Protein AF-C4FLD1-F1 (afdb_monomer)

Nearest PDB structures (foldseek):
  5n00-assembly1_B  TM=3.890E-01  e=1.259E+00  Myxococcus xanthus DK 1622
  3lkd-assembly1_A  TM=2.259E-01  e=5.796E-01  Streptococcus thermophilus LMG 18311
  6o0g-assembly1_B  TM=5.146E-01  e=6.934E+00  Mycobacterium tuberculosis H37Rv
  4rqa-assembly1_A  TM=3.458E-01  e=4.828E+00  Staphylococcus aureus subsp. aureus USA300_TCH1516
  3lkd-assembly2_B  TM=2.236E-01  e=1.717E+00  Streptococcus thermophilus LMG 18311

Radius of gyration: 25.29 Å; Cα contacts (8 Å, |Δi|>4): 425; chains: 1; bounding box: 64×42×83 Å

Structure (mmCIF, N/CA/C/O backbone):
data_AF-C4FLD1-F1
#
_entry.id   AF-C4FLD1-F1
#
loop_
_atom_site.group_PDB
_atom_site.id
_atom_site.type_symbol
_atom_site.label_atom_id
_atom_site.label_alt_id
_atom_site.label_comp_id
_atom_site.label_asym_id
_atom_site.label_entity_id
_atom_site.label_seq_id
_atom_site.pdbx_PDB_ins_code
_atom_site.Cartn_x
_atom_site.Cartn_y
_atom_site.Cartn_z
_atom_site.occupancy
_atom_site.B_iso_or_equiv
_atom_site.auth_seq_id
_atom_site.auth_comp_id
_atom_site.auth_asym_id
_atom_site.auth_atom_id
_atom_site.pdbx_PDB_model_num
ATOM 1 N N . MET A 1 1 ? -20.525 11.208 13.525 1.00 41.78 1 MET A N 1
ATOM 2 C CA . MET A 1 1 ? -21.171 12.457 14.001 1.00 41.78 1 MET A CA 1
ATOM 3 C C . MET A 1 1 ? -20.789 12.815 15.445 1.00 41.78 1 MET A C 1
ATOM 5 O O . MET A 1 1 ? -20.285 13.911 15.653 1.00 41.78 1 MET A O 1
ATOM 9 N N . HIS A 1 2 ? -20.917 11.898 16.418 1.00 45.66 2 HIS A N 1
ATOM 10 C CA . HIS A 1 2 ? -20.526 12.122 17.827 1.00 45.66 2 HIS A CA 1
ATOM 11 C C . HIS A 1 2 ? -19.076 12.604 18.020 1.00 45.66 2 HIS A C 1
ATOM 13 O O . HIS A 1 2 ? -18.845 13.565 18.748 1.00 45.66 2 HIS A O 1
ATOM 19 N N . SER A 1 3 ? -18.112 12.018 17.304 1.00 50.47 3 SER A N 1
ATOM 20 C CA . SER A 1 3 ? -16.693 12.397 17.392 1.00 50.47 3 SER A CA 1
ATOM 21 C C . SER A 1 3 ? -16.429 13.851 16.976 1.00 50.47 3 SER A C 1
ATOM 23 O O . SER A 1 3 ? -15.584 14.507 17.565 1.00 50.47 3 SER A O 1
ATOM 25 N N . ILE A 1 4 ? -17.187 14.390 16.012 1.00 53.59 4 ILE A N 1
ATOM 26 C CA . ILE A 1 4 ? -17.022 15.772 15.520 1.00 53.59 4 ILE A CA 1
ATOM 27 C C . ILE A 1 4 ? -17.589 16.781 16.523 1.00 53.59 4 ILE A C 1
ATOM 29 O O . ILE A 1 4 ? -16.973 17.815 16.769 1.00 53.59 4 ILE A O 1
ATOM 33 N N . ILE A 1 5 ? -18.757 16.484 17.106 1.00 58.88 5 ILE A N 1
ATOM 34 C CA . ILE A 1 5 ? -19.364 17.320 18.152 1.00 58.88 5 ILE A CA 1
ATOM 35 C C . ILE A 1 5 ? -18.426 17.379 19.355 1.00 58.88 5 ILE A C 1
ATOM 37 O O . ILE A 1 5 ? -18.119 18.461 19.842 1.00 58.88 5 ILE A O 1
ATOM 41 N N . LEU A 1 6 ? -17.912 16.224 19.779 1.00 56.41 6 LEU A N 1
ATOM 42 C CA . LEU A 1 6 ? -16.996 16.147 20.905 1.00 56.41 6 LEU A CA 1
ATOM 43 C C . LEU A 1 6 ? -15.681 16.881 20.621 1.00 56.41 6 LEU A C 1
ATOM 45 O O . LEU A 1 6 ? -15.269 17.677 21.455 1.00 56.41 6 LEU A O 1
ATOM 49 N N . ALA A 1 7 ? -15.085 16.707 19.432 1.00 59.38 7 ALA A N 1
ATOM 50 C CA . ALA A 1 7 ? -13.886 17.438 19.010 1.00 59.38 7 ALA A CA 1
ATOM 51 C C . ALA A 1 7 ? -14.057 18.956 19.109 1.00 59.38 7 ALA A C 1
ATOM 53 O O . ALA A 1 7 ? -13.153 19.650 19.556 1.00 59.38 7 ALA A O 1
ATOM 54 N N . LYS A 1 8 ? -15.219 19.476 18.691 1.00 62.97 8 LYS A N 1
ATOM 55 C CA . LYS A 1 8 ? -15.525 20.911 18.764 1.00 62.97 8 LYS A CA 1
ATOM 56 C C . LYS A 1 8 ? -15.662 21.418 20.199 1.00 62.97 8 LYS A C 1
ATOM 58 O O . LYS A 1 8 ? -15.465 22.604 20.431 1.00 62.97 8 LYS A O 1
ATOM 63 N N . ILE A 1 9 ? -16.018 20.543 21.139 1.00 61.38 9 ILE A N 1
ATOM 64 C CA . ILE A 1 9 ? -16.131 20.879 22.561 1.00 61.38 9 ILE A CA 1
ATOM 65 C C . ILE A 1 9 ? -14.755 20.813 23.245 1.00 61.38 9 ILE A C 1
ATOM 67 O O . ILE A 1 9 ? -14.489 21.611 24.138 1.00 61.38 9 ILE A O 1
ATOM 71 N N . THR A 1 10 ? -13.868 19.899 22.835 1.00 59.91 10 THR A N 1
ATOM 72 C CA . THR A 1 10 ? -12.526 19.740 23.429 1.00 59.91 10 THR A CA 1
ATOM 73 C C . THR A 1 10 ? -11.431 20.584 22.782 1.00 59.91 10 THR A C 1
ATOM 75 O O . THR A 1 10 ? -10.446 20.889 23.451 1.00 59.91 10 THR A O 1
ATOM 78 N N . LEU A 1 11 ? -11.557 20.958 21.508 1.00 65.44 11 LEU A N 1
ATOM 79 C CA . LEU A 1 11 ? -10.516 21.660 20.756 1.00 65.44 11 LEU A CA 1
ATOM 80 C C . LEU A 1 11 ? -11.031 23.018 20.271 1.00 65.44 11 LEU A C 1
ATOM 82 O O . LEU A 1 11 ? -11.897 23.099 19.402 1.00 65.44 11 LEU A O 1
ATOM 86 N N . SER A 1 12 ? -10.456 24.102 20.793 1.00 59.09 12 SER A N 1
ATOM 87 C CA . SER A 1 12 ? -10.729 25.464 20.330 1.00 59.09 12 SER A CA 1
ATOM 88 C C . SER A 1 12 ? -9.737 25.861 19.229 1.00 59.09 12 SER A C 1
ATOM 90 O O . SER A 1 12 ? -8.579 26.161 19.518 1.00 59.09 12 SER A O 1
ATOM 92 N N . GLY A 1 13 ? -10.168 25.858 17.964 1.00 67.56 13 GLY A N 1
ATOM 93 C CA . GLY A 1 13 ? -9.348 26.312 16.834 1.00 67.56 13 GLY A CA 1
ATOM 94 C C . GLY A 1 13 ? -10.023 26.131 15.465 1.00 67.56 13 GLY A C 1
ATOM 95 O O . GLY A 1 13 ? -11.022 25.412 15.365 1.00 67.56 13 GLY A O 1
ATOM 96 N N . PRO A 1 14 ? -9.508 26.776 14.399 1.00 65.94 14 PRO A N 1
ATOM 97 C CA . PRO A 1 14 ? -10.040 26.649 13.043 1.00 65.94 14 PRO A CA 1
ATOM 98 C C . PRO A 1 14 ? -9.590 25.323 12.409 1.00 65.94 14 PRO A C 1
ATOM 100 O O . PRO A 1 14 ? -8.697 25.280 11.567 1.00 65.94 14 PRO A O 1
ATOM 103 N N . PHE A 1 15 ? -10.192 24.216 12.842 1.00 72.50 15 PHE A N 1
ATOM 104 C CA . PHE A 1 15 ? -9.886 22.878 12.336 1.00 72.50 15 PHE A CA 1
ATOM 105 C C . PHE A 1 15 ? -10.827 22.468 11.198 1.00 72.50 15 PHE A C 1
ATOM 107 O O . PHE A 1 15 ? -12.027 22.748 11.223 1.00 72.50 15 PHE A O 1
ATOM 114 N N . THR A 1 16 ? -10.295 21.739 10.215 1.00 75.38 16 THR A N 1
ATOM 115 C CA . THR A 1 16 ? -11.118 21.066 9.199 1.00 75.38 16 THR A CA 1
ATOM 116 C C . THR A 1 16 ? -11.854 19.868 9.811 1.00 75.38 16 THR A C 1
ATOM 118 O O . THR A 1 16 ? -11.425 19.312 10.824 1.00 75.38 16 THR A O 1
ATOM 121 N N . ILE A 1 17 ? -12.953 19.425 9.191 1.00 67.19 17 ILE A N 1
ATOM 122 C CA . ILE A 1 17 ? -13.738 18.270 9.672 1.00 67.19 17 ILE A CA 1
ATOM 123 C C . ILE A 1 17 ? -12.865 17.008 9.796 1.00 67.19 17 ILE A C 1
ATOM 125 O O . ILE A 1 17 ? -12.993 16.276 10.776 1.00 67.19 17 ILE A O 1
ATOM 129 N N . GLY A 1 18 ? -11.937 16.793 8.856 1.00 60.25 18 GLY A N 1
ATOM 130 C CA . GLY A 1 18 ? -10.985 15.679 8.904 1.00 60.25 18 GLY A CA 1
ATOM 131 C C . GLY A 1 18 ? -10.032 15.756 10.100 1.00 60.25 18 GLY A C 1
ATOM 132 O O . GLY A 1 18 ? -9.853 14.765 10.802 1.00 60.25 18 GLY A O 1
ATOM 133 N N . MET A 1 19 ? -9.489 16.940 10.405 1.00 64.38 19 MET A N 1
ATOM 134 C CA . MET A 1 19 ? -8.641 17.137 11.590 1.00 64.38 19 MET A CA 1
ATOM 135 C C . MET A 1 19 ? -9.418 16.921 12.889 1.00 64.38 19 MET A C 1
ATOM 137 O O . MET A 1 19 ? -8.909 16.272 13.796 1.00 64.38 19 MET A O 1
ATOM 141 N N . LEU A 1 20 ? -10.659 17.412 12.971 1.00 65.50 20 LEU A N 1
ATOM 142 C CA . LEU A 1 20 ? -11.532 17.184 14.126 1.00 65.50 20 LEU A CA 1
ATOM 143 C C . LEU A 1 20 ? -11.831 15.693 14.316 1.00 65.50 20 LEU A C 1
ATOM 145 O O . LEU A 1 20 ? -11.834 15.209 15.443 1.00 65.50 20 LEU A O 1
ATOM 149 N N . TYR A 1 21 ? -12.041 14.952 13.226 1.00 61.50 21 TYR A N 1
ATOM 150 C CA . TYR A 1 21 ? -12.261 13.509 13.270 1.00 61.50 21 TYR A CA 1
ATOM 151 C C . TYR A 1 21 ? -11.020 12.739 13.750 1.00 61.50 21 TYR A C 1
ATOM 153 O O . TYR A 1 21 ? -11.131 11.874 14.619 1.00 61.50 21 TYR A O 1
ATOM 161 N N . VAL A 1 22 ? -9.834 13.068 13.229 1.00 63.91 22 VAL A N 1
ATOM 162 C CA . VAL A 1 22 ? -8.566 12.438 13.638 1.00 63.91 22 VAL A CA 1
ATOM 163 C C . VAL A 1 22 ? -8.245 12.769 15.093 1.00 63.91 22 VAL A C 1
ATOM 165 O O . VAL A 1 22 ? -7.985 11.867 15.887 1.00 63.91 22 VAL A O 1
ATOM 168 N N . ALA A 1 23 ? -8.340 14.043 15.474 1.00 64.19 23 ALA A N 1
ATOM 169 C CA . ALA A 1 23 ? -8.045 14.483 16.828 1.00 64.19 23 ALA A CA 1
ATOM 170 C C . ALA A 1 23 ? -9.034 13.898 17.849 1.00 64.19 23 ALA A C 1
ATOM 172 O O . ALA A 1 23 ? -8.617 13.464 18.921 1.00 64.19 23 ALA A O 1
ATOM 173 N N . ALA A 1 24 ? -10.322 13.794 17.505 1.00 62.25 24 ALA A N 1
ATOM 174 C CA . ALA A 1 24 ? -11.297 13.127 18.361 1.00 62.25 24 ALA A CA 1
ATOM 175 C C . ALA A 1 24 ? -10.983 11.661 18.608 1.00 62.25 24 ALA A C 1
ATOM 177 O O . ALA A 1 24 ? -11.296 11.200 19.692 1.00 62.25 24 ALA A O 1
ATOM 178 N N . ASN A 1 25 ? -10.405 10.939 17.645 1.00 62.00 25 ASN A N 1
ATOM 179 C CA . ASN A 1 25 ? -10.055 9.529 17.814 1.00 62.00 25 ASN A CA 1
ATOM 180 C C . ASN A 1 25 ? -8.697 9.347 18.515 1.00 62.00 25 ASN A C 1
ATOM 182 O O . ASN A 1 25 ? -8.561 8.467 19.361 1.00 62.00 25 ASN A O 1
ATOM 186 N N . GLN A 1 26 ? -7.705 10.193 18.217 1.00 63.69 26 GLN A N 1
ATOM 187 C CA . GLN A 1 26 ? -6.351 10.091 18.783 1.00 63.69 26 GLN A CA 1
ATOM 188 C C . GLN A 1 26 ? -6.251 10.624 20.221 1.00 63.69 26 GLN A C 1
ATOM 190 O O . GLN A 1 26 ? -5.537 10.050 21.040 1.00 63.69 26 GLN A O 1
ATOM 195 N N . TYR A 1 27 ? -6.994 11.681 20.559 1.00 59.75 27 TYR A N 1
ATOM 196 C CA . TYR A 1 27 ? -6.999 12.290 21.896 1.00 59.75 27 TYR A CA 1
ATOM 197 C C . TYR A 1 27 ? -8.220 11.879 22.738 1.00 59.75 27 TYR A C 1
ATOM 199 O O . TYR A 1 27 ? -8.454 12.438 23.811 1.00 59.75 27 TYR A O 1
ATOM 207 N N . PHE A 1 28 ? -8.994 10.883 22.283 1.00 67.62 28 PHE A N 1
ATOM 208 C CA . PHE A 1 28 ? -10.185 10.394 22.985 1.00 67.62 28 PHE A CA 1
ATOM 209 C C . PHE A 1 28 ? -9.864 9.761 24.337 1.00 67.62 28 PHE A C 1
ATOM 211 O O . PHE A 1 28 ? -10.621 9.928 25.282 1.00 67.62 28 PHE A O 1
ATOM 218 N N . LEU A 1 29 ? -8.760 9.015 24.433 1.00 63.41 29 LEU A N 1
ATOM 219 C CA . LEU A 1 29 ? -8.460 8.158 25.585 1.00 63.41 29 LEU A CA 1
ATOM 220 C C . LEU A 1 29 ? -8.416 8.932 26.920 1.00 63.41 29 LEU A C 1
ATOM 222 O O . LEU A 1 29 ? -9.111 8.523 27.853 1.00 63.41 29 LEU A O 1
ATOM 226 N N . PRO A 1 30 ? -7.705 10.075 27.030 1.00 68.00 30 PRO A N 1
ATOM 227 C CA . PRO A 1 30 ? -7.733 10.887 28.248 1.00 68.00 30 PRO A CA 1
ATOM 228 C C . PRO A 1 30 ? -9.107 11.509 28.542 1.00 68.00 30 PRO A C 1
ATOM 230 O O . PRO A 1 30 ? -9.550 11.514 29.691 1.00 68.00 30 PRO A O 1
ATOM 233 N N . ALA A 1 31 ? -9.806 12.007 27.516 1.00 70.69 31 ALA A N 1
ATOM 234 C CA . ALA A 1 31 ? -11.121 12.631 27.677 1.00 70.69 31 ALA A CA 1
ATOM 235 C C . ALA A 1 31 ? -12.196 11.612 28.091 1.00 70.69 31 ALA A C 1
ATOM 237 O O . ALA A 1 31 ? -13.029 11.903 28.946 1.00 70.69 31 ALA A O 1
ATOM 238 N N . LEU A 1 32 ? -12.139 10.396 27.543 1.00 73.94 32 LEU A N 1
ATOM 239 C CA . LEU A 1 32 ? -12.987 9.270 27.913 1.00 73.94 32 LEU A CA 1
ATOM 240 C C . LEU A 1 32 ? -12.752 8.862 29.366 1.00 73.94 32 LEU A C 1
ATOM 242 O O . LEU A 1 32 ? -13.720 8.627 30.087 1.00 73.94 32 LEU A O 1
ATOM 246 N N . ALA A 1 33 ? -11.494 8.802 29.813 1.00 77.38 33 ALA A N 1
ATOM 247 C CA . ALA A 1 33 ? -11.174 8.490 31.203 1.00 77.38 33 ALA A CA 1
ATOM 248 C C . ALA A 1 33 ? -11.777 9.533 32.158 1.00 77.38 33 ALA A C 1
ATOM 250 O O . ALA A 1 33 ? -12.463 9.176 33.115 1.00 77.38 33 ALA A O 1
ATOM 251 N N . PHE A 1 34 ? -11.605 10.822 31.855 1.00 80.00 34 PHE A N 1
ATOM 252 C CA . PHE A 1 34 ? -12.178 11.909 32.651 1.00 80.00 34 PHE A CA 1
ATOM 253 C C . PHE A 1 34 ? -13.714 11.888 32.657 1.00 80.00 34 PHE A C 1
ATOM 255 O O . PHE A 1 34 ? -14.339 11.947 33.717 1.00 80.00 34 PHE A O 1
ATOM 262 N N . PHE A 1 35 ? -14.330 11.726 31.484 1.00 82.06 35 PHE A N 1
ATOM 263 C CA . PHE A 1 35 ? -15.779 11.599 31.344 1.00 82.06 35 PHE A CA 1
ATOM 264 C C . PHE A 1 35 ? -16.327 10.400 32.126 1.00 82.06 35 PHE A C 1
ATOM 266 O O . PHE A 1 35 ? -17.355 10.517 32.795 1.00 82.06 35 PHE A O 1
ATOM 273 N N . SER A 1 36 ? -15.624 9.265 32.093 1.00 84.56 36 SER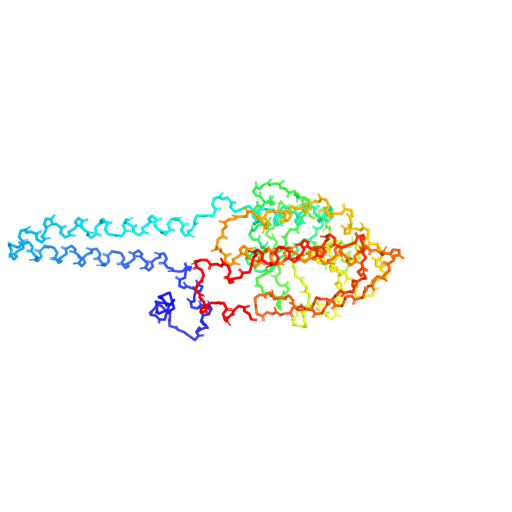 A N 1
ATOM 274 C CA . SER A 1 36 ? -15.999 8.056 32.832 1.00 84.56 36 SER A CA 1
ATOM 275 C C . SER A 1 36 ? -15.960 8.288 34.341 1.00 84.56 36 SER A C 1
ATOM 277 O O . SER A 1 36 ? -16.885 7.871 35.036 1.00 84.56 36 SER A O 1
ATOM 279 N N . ILE A 1 37 ? -14.948 8.999 34.853 1.00 88.31 37 ILE A N 1
ATOM 280 C CA . ILE A 1 37 ? -14.842 9.349 36.278 1.00 88.31 37 ILE A CA 1
ATOM 281 C C . ILE A 1 37 ? -16.009 10.246 36.705 1.00 88.31 37 ILE A C 1
ATOM 283 O O . ILE A 1 37 ? -16.712 9.916 37.660 1.00 88.31 37 ILE A O 1
ATOM 287 N N . ILE A 1 38 ? -16.259 11.346 35.985 1.00 90.00 38 ILE A N 1
ATOM 288 C CA . ILE A 1 38 ? -17.347 12.280 36.321 1.00 90.00 38 ILE A CA 1
ATOM 289 C C . ILE A 1 38 ? -18.707 11.587 36.243 1.00 90.00 38 ILE A C 1
ATOM 291 O O . ILE A 1 38 ? -19.519 11.718 37.159 1.00 90.00 38 ILE A O 1
ATOM 295 N N . SER A 1 39 ? -18.950 10.819 35.181 1.00 86.12 39 SER A N 1
ATOM 296 C CA . SER A 1 39 ? -20.212 10.098 34.999 1.00 86.12 39 SER A CA 1
ATOM 297 C C . SER A 1 39 ? -20.425 9.066 36.106 1.00 86.12 39 SER A C 1
ATOM 299 O O . SER A 1 39 ? -21.521 8.968 36.652 1.00 86.12 39 SER A O 1
ATOM 301 N N . SER A 1 40 ? -19.368 8.349 36.504 1.00 88.12 40 SER A N 1
ATOM 302 C CA . SER A 1 40 ? -19.424 7.382 37.607 1.00 88.12 40 SER A CA 1
ATOM 303 C C . SER A 1 40 ? -19.733 8.054 38.945 1.00 88.12 40 SER A C 1
ATOM 305 O O . SER A 1 40 ? -20.561 7.548 39.701 1.00 88.12 40 SER A O 1
ATOM 307 N N . LEU A 1 41 ? -19.126 9.214 39.226 1.00 92.94 41 LEU A N 1
ATOM 308 C CA . LEU A 1 41 ? -19.434 10.010 40.419 1.00 92.94 41 LEU A CA 1
ATOM 309 C C . LEU A 1 41 ? -20.888 10.492 40.410 1.00 92.94 41 LEU A C 1
ATOM 311 O O . LEU A 1 41 ? -21.585 10.345 41.413 1.00 92.94 41 LEU A O 1
ATOM 315 N N . GLY A 1 42 ? -21.369 11.014 39.278 1.00 90.44 42 GLY A N 1
ATOM 316 C CA . GLY A 1 42 ? -22.760 11.439 39.118 1.00 90.44 42 GLY A CA 1
ATOM 317 C C . GLY A 1 42 ? -23.741 10.300 39.398 1.00 90.44 42 GLY A C 1
ATOM 318 O O . GLY A 1 42 ? -24.620 10.439 40.246 1.00 90.44 42 GLY A O 1
ATOM 319 N N . ILE A 1 43 ? -23.527 9.142 38.765 1.00 87.94 43 ILE A N 1
ATOM 320 C CA . ILE A 1 43 ? -24.330 7.930 38.975 1.00 87.94 43 ILE A CA 1
ATOM 321 C C . ILE A 1 43 ? -24.294 7.494 40.449 1.00 87.94 43 ILE A C 1
ATOM 323 O O . ILE A 1 43 ? -25.338 7.190 41.029 1.00 87.94 43 ILE A O 1
ATOM 327 N N . TYR A 1 44 ? -23.116 7.498 41.080 1.00 89.06 44 TYR A N 1
ATOM 328 C CA . TYR A 1 44 ? -22.951 7.143 42.490 1.00 89.06 44 TYR A CA 1
ATOM 329 C C . TYR A 1 44 ? -23.784 8.042 43.417 1.00 89.06 44 TYR A C 1
ATOM 331 O O . TYR A 1 44 ? -24.567 7.540 44.229 1.00 89.06 44 TYR A O 1
ATOM 339 N N . TYR A 1 45 ? -23.683 9.367 43.267 1.00 92.31 45 TYR A N 1
ATOM 340 C CA . TYR A 1 45 ? -24.454 10.309 44.082 1.00 92.31 45 TYR A CA 1
ATOM 341 C C . TYR A 1 45 ? -25.960 10.233 43.802 1.00 92.31 45 TYR A C 1
ATOM 343 O O . TYR A 1 45 ? -26.755 10.300 44.743 1.00 92.31 45 TYR A O 1
ATOM 351 N N . SER A 1 46 ? -26.372 10.017 42.547 1.00 87.75 46 SER A N 1
ATOM 352 C CA . SER A 1 46 ? -27.778 9.762 42.212 1.00 87.75 46 SER A CA 1
ATOM 353 C C . SER A 1 46 ? -28.319 8.525 42.932 1.00 87.75 46 SER A C 1
ATOM 355 O O . SER A 1 46 ? -29.430 8.562 43.460 1.00 87.75 46 SER A O 1
ATOM 357 N N . PHE A 1 47 ? -27.537 7.447 43.037 1.00 85.88 47 PHE A N 1
ATOM 358 C CA . PHE A 1 47 ? -27.964 6.255 43.771 1.00 85.88 47 PHE A CA 1
ATOM 359 C C . PHE A 1 47 ? -28.041 6.463 45.283 1.00 85.88 47 PHE A C 1
ATOM 361 O O . PHE A 1 47 ? -28.966 5.940 45.907 1.00 85.88 47 PHE A O 1
ATOM 368 N N . ILE A 1 48 ? -27.142 7.258 45.875 1.00 88.06 48 ILE A N 1
ATOM 369 C CA . ILE A 1 48 ? -27.267 7.672 47.283 1.00 88.06 48 ILE A CA 1
ATOM 370 C C . ILE A 1 48 ? -28.580 8.431 47.495 1.00 88.06 48 ILE A C 1
ATOM 372 O O . ILE A 1 48 ? -29.328 8.123 48.424 1.00 88.06 48 ILE A O 1
ATOM 376 N N . PHE A 1 49 ? -28.892 9.387 46.619 1.00 88.50 49 PHE A N 1
ATOM 377 C CA . PHE A 1 49 ? -30.133 10.153 46.696 1.00 88.50 49 PHE A CA 1
ATOM 378 C C . PHE A 1 49 ? -31.374 9.250 46.601 1.00 88.50 49 PHE A C 1
ATOM 380 O O . PHE A 1 49 ? -32.248 9.317 47.463 1.00 88.50 49 PHE A O 1
ATOM 387 N N . ILE A 1 50 ? -31.423 8.346 45.618 1.00 86.44 50 ILE A N 1
ATOM 388 C CA . ILE A 1 50 ? -32.533 7.392 45.429 1.00 86.44 50 ILE A CA 1
ATOM 389 C C . ILE A 1 50 ? -32.693 6.471 46.646 1.00 86.44 50 ILE A C 1
ATOM 391 O O . ILE A 1 50 ? -33.816 6.212 47.088 1.00 86.44 50 ILE A O 1
ATOM 395 N N . LYS A 1 51 ? -31.579 6.000 47.223 1.00 84.56 51 LYS A N 1
ATOM 396 C CA . LYS A 1 51 ? -31.585 5.189 48.447 1.00 84.56 51 LYS A CA 1
ATOM 397 C C . LYS A 1 51 ? -32.214 5.956 49.615 1.00 84.56 51 LYS A C 1
ATOM 399 O O . LYS A 1 51 ? -33.026 5.390 50.344 1.00 84.56 51 LYS A O 1
ATOM 404 N N . ASN A 1 52 ? -31.895 7.243 49.760 1.00 89.75 52 ASN A N 1
ATOM 405 C CA . ASN A 1 52 ? -32.448 8.097 50.815 1.00 89.75 52 ASN A CA 1
ATOM 406 C C . ASN A 1 52 ? -33.955 8.358 50.642 1.00 89.75 52 ASN A C 1
ATOM 408 O O . ASN A 1 52 ? -34.661 8.493 51.638 1.00 89.75 52 ASN A O 1
ATOM 412 N N . GLN A 1 53 ? -34.468 8.337 49.408 1.00 89.69 53 GLN A N 1
ATOM 413 C CA . GLN A 1 53 ? -35.906 8.421 49.107 1.00 89.69 53 GLN A CA 1
ATOM 414 C C . GLN A 1 53 ? -36.667 7.097 49.338 1.00 89.69 53 GLN A C 1
ATOM 416 O O . GLN A 1 53 ? -37.845 6.996 49.003 1.00 89.69 53 GLN A O 1
ATOM 421 N N . LYS A 1 54 ? -36.018 6.064 49.901 1.00 88.19 54 LYS A N 1
ATOM 422 C CA . LYS A 1 54 ? -36.597 4.733 50.187 1.00 88.19 54 LYS A CA 1
ATOM 423 C C . LYS A 1 54 ? -37.188 4.017 48.962 1.00 88.19 54 LYS A C 1
ATOM 425 O O . LYS A 1 54 ? -38.036 3.137 49.095 1.00 88.19 54 LYS A O 1
ATOM 430 N N . MET A 1 55 ? -36.711 4.338 47.759 1.00 84.38 55 MET A N 1
ATOM 431 C CA . MET A 1 55 ? -37.137 3.679 46.522 1.00 84.38 55 MET A CA 1
ATOM 432 C C . MET A 1 55 ? -36.413 2.335 46.350 1.00 84.38 55 MET A C 1
ATOM 434 O O . MET A 1 55 ? -35.458 2.220 45.577 1.00 84.38 55 MET A O 1
ATOM 438 N N . GLU A 1 56 ? -36.844 1.313 47.101 1.00 83.75 56 GLU A N 1
ATOM 439 C CA . GLU A 1 56 ? -36.122 0.036 47.196 1.00 83.75 56 GLU A CA 1
ATOM 440 C C . GLU A 1 56 ? -35.884 -0.664 45.855 1.00 83.75 56 GLU A C 1
ATOM 442 O O . GLU A 1 56 ? -34.800 -1.189 45.596 1.00 83.75 56 GLU A O 1
ATOM 447 N N . PHE A 1 57 ? -36.901 -0.671 44.998 1.00 85.31 57 PHE A N 1
ATOM 448 C CA . PHE A 1 57 ? -36.826 -1.305 43.688 1.00 85.31 57 PHE A CA 1
ATOM 449 C C . PHE A 1 57 ? -35.753 -0.649 42.808 1.00 85.31 57 PHE A C 1
ATOM 451 O O . PHE A 1 57 ? -34.899 -1.328 42.233 1.00 85.31 57 PHE A O 1
ATOM 458 N N . THR A 1 58 ? -35.750 0.683 42.762 1.00 83.50 58 THR A N 1
ATOM 459 C CA . THR A 1 58 ? -34.877 1.473 41.892 1.00 83.50 58 THR A CA 1
ATOM 460 C C . THR A 1 58 ? -33.405 1.257 42.228 1.00 83.50 58 THR A C 1
ATOM 462 O O . THR A 1 58 ? -32.609 0.991 41.330 1.00 83.50 58 THR A O 1
ATOM 465 N N . TYR A 1 59 ? -33.027 1.290 43.511 1.00 81.31 59 TYR A N 1
ATOM 466 C CA . TYR A 1 59 ? -31.621 1.104 43.887 1.00 81.31 59 TYR A CA 1
ATOM 467 C C . TYR A 1 59 ? -31.141 -0.353 43.736 1.00 81.31 59 TYR A C 1
ATOM 469 O O . TYR A 1 59 ? -29.950 -0.575 43.535 1.00 81.31 59 TYR A O 1
ATOM 477 N N . LYS A 1 60 ? -32.032 -1.356 43.824 1.00 85.81 60 LYS A N 1
ATOM 478 C CA . LYS A 1 60 ? -31.669 -2.783 43.679 1.00 85.81 60 LYS A CA 1
ATOM 479 C C . LYS A 1 60 ? -31.532 -3.225 42.217 1.00 85.81 60 LYS A C 1
ATOM 481 O O . LYS A 1 60 ? -30.731 -4.118 41.927 1.00 85.81 60 LYS A O 1
ATOM 486 N N . VAL A 1 61 ? -32.324 -2.643 41.313 1.00 88.38 61 VAL A N 1
ATOM 487 C CA . VAL A 1 61 ? -32.471 -3.111 39.923 1.00 88.38 61 VAL A CA 1
ATOM 488 C C . VAL A 1 61 ? -31.718 -2.232 38.925 1.00 88.38 61 VAL A C 1
ATOM 490 O O . VAL A 1 61 ? -30.976 -2.755 38.094 1.00 88.38 61 VAL A O 1
ATOM 493 N N . VAL A 1 62 ? -31.845 -0.905 39.018 1.00 87.25 62 VAL A N 1
ATOM 494 C CA . VAL A 1 62 ? -31.296 0.022 38.011 1.00 87.25 62 VAL A CA 1
ATOM 495 C C . VAL A 1 62 ? -29.767 -0.057 37.873 1.00 87.25 62 VAL A C 1
ATOM 497 O O . VAL A 1 62 ? -29.314 -0.083 36.730 1.00 87.25 62 VAL A O 1
ATOM 500 N N . PRO A 1 63 ? -28.944 -0.185 38.941 1.00 83.69 63 PRO A N 1
ATOM 501 C CA . PRO A 1 63 ? -27.496 -0.334 38.765 1.00 83.69 63 PRO A CA 1
ATOM 502 C C . PRO A 1 63 ? -27.123 -1.569 37.939 1.00 83.69 63 PRO A C 1
ATOM 504 O O . PRO A 1 63 ? -26.219 -1.514 37.110 1.00 83.69 63 PRO A O 1
ATOM 507 N N . LYS A 1 64 ? -27.846 -2.682 38.130 1.00 87.06 64 LYS A N 1
ATOM 508 C CA . LYS A 1 64 ? -27.604 -3.927 37.389 1.00 87.06 64 LYS A CA 1
ATOM 509 C C . LYS A 1 64 ? -27.921 -3.749 35.908 1.00 87.06 64 LYS A C 1
ATOM 511 O O . LYS A 1 64 ? -27.151 -4.204 35.071 1.00 87.06 64 LYS A O 1
ATOM 516 N N . ILE A 1 65 ? -29.013 -3.049 35.593 1.00 88.69 65 ILE A N 1
ATOM 517 C CA . ILE A 1 65 ? -29.379 -2.714 34.212 1.00 88.69 65 ILE A CA 1
ATOM 518 C C . ILE A 1 65 ? -28.330 -1.786 33.593 1.00 88.69 65 ILE A C 1
ATOM 520 O O . ILE A 1 65 ? -27.897 -2.047 32.479 1.00 88.69 65 ILE A O 1
ATOM 524 N N . LEU A 1 66 ? -27.868 -0.755 34.308 1.00 84.94 66 LEU A N 1
ATOM 525 C CA . LEU A 1 66 ? -26.846 0.171 33.802 1.00 84.94 66 LEU A CA 1
ATOM 526 C C . LEU A 1 66 ? -25.499 -0.505 33.515 1.00 84.94 66 LEU A C 1
ATOM 528 O O . LEU A 1 66 ? -24.783 -0.055 32.628 1.00 84.94 66 LEU A O 1
ATOM 532 N N . ILE A 1 67 ? -25.161 -1.582 34.232 1.00 84.19 67 ILE A N 1
ATOM 533 C CA . ILE A 1 67 ? -23.969 -2.396 33.950 1.00 84.19 67 ILE A CA 1
ATOM 534 C C . ILE A 1 67 ? -24.227 -3.359 32.784 1.00 84.19 67 ILE A C 1
ATOM 536 O O . ILE A 1 67 ? -23.396 -3.477 31.889 1.00 84.19 67 ILE A O 1
ATOM 540 N N . ALA A 1 68 ? -25.372 -4.046 32.773 1.00 87.50 68 ALA A N 1
ATOM 541 C CA . ALA A 1 68 ? -25.684 -5.051 31.758 1.00 87.50 68 ALA A CA 1
ATOM 542 C C . ALA A 1 68 ? -25.947 -4.437 30.374 1.00 87.50 68 ALA A C 1
ATOM 544 O O . ALA A 1 68 ? -25.520 -4.990 29.365 1.00 87.50 68 ALA A O 1
ATOM 545 N N . PHE A 1 69 ? -26.613 -3.283 30.318 1.00 85.94 69 PHE A N 1
ATOM 546 C CA . PHE A 1 69 ? -27.007 -2.612 29.082 1.00 85.94 69 PHE A CA 1
ATOM 547 C C . PHE A 1 69 ? -25.828 -2.351 28.125 1.00 85.94 69 PHE A C 1
ATOM 549 O O . PHE A 1 69 ? -25.893 -2.831 26.995 1.00 85.94 69 PHE A O 1
ATOM 556 N N . PRO A 1 70 ? -24.722 -1.687 28.525 1.00 82.69 70 PRO A N 1
ATOM 557 C CA . PRO A 1 70 ? -23.585 -1.474 27.629 1.00 82.69 70 PRO A CA 1
ATOM 558 C C . PRO A 1 70 ? -22.879 -2.778 27.225 1.00 82.69 70 PRO A C 1
ATOM 560 O O . PRO A 1 70 ? -22.352 -2.854 26.117 1.00 82.69 70 PRO A O 1
ATOM 563 N N . LEU A 1 71 ? -22.896 -3.818 28.070 1.00 83.81 71 LEU A N 1
ATOM 564 C CA . LEU A 1 71 ? -22.292 -5.117 27.746 1.00 83.81 71 LEU A CA 1
ATOM 565 C C . LEU A 1 71 ? -23.019 -5.830 26.597 1.00 83.81 71 LEU A C 1
ATOM 567 O O . LEU A 1 71 ? -22.370 -6.504 25.801 1.00 83.81 71 LEU A O 1
ATOM 571 N N . VAL A 1 72 ? -24.337 -5.640 26.459 1.00 84.75 72 VAL A N 1
ATOM 572 C CA . VAL A 1 72 ? -25.109 -6.189 25.328 1.00 84.75 72 VAL A CA 1
ATOM 573 C C . VAL A 1 72 ? -24.642 -5.583 24.001 1.00 84.75 72 VAL A C 1
ATOM 575 O O . VAL A 1 72 ? -24.447 -6.307 23.026 1.00 84.75 72 VAL A O 1
ATOM 578 N N . PHE A 1 73 ? -24.381 -4.273 23.965 1.00 80.00 73 PHE A N 1
ATOM 579 C CA . PHE A 1 73 ? -23.863 -3.612 22.761 1.00 80.00 73 PHE A CA 1
ATOM 580 C C . PHE A 1 73 ? -22.396 -3.938 22.487 1.00 80.00 73 PHE A C 1
ATOM 582 O O . PHE A 1 73 ? -21.968 -3.881 21.336 1.00 80.00 73 PHE A O 1
ATOM 589 N N . LEU A 1 74 ? -21.625 -4.308 23.513 1.00 79.69 74 LEU A N 1
ATOM 590 C CA . LEU A 1 74 ? -20.216 -4.661 23.358 1.00 79.69 74 LEU A CA 1
ATOM 591 C C . LEU A 1 74 ? -20.037 -5.859 22.417 1.00 79.69 74 LEU A C 1
ATOM 593 O O . LEU A 1 74 ? -19.139 -5.834 21.586 1.00 79.69 74 LEU A O 1
ATOM 597 N N . ILE A 1 75 ? -20.927 -6.855 22.476 1.00 77.06 75 ILE A N 1
ATOM 598 C CA . ILE A 1 75 ? -20.905 -8.011 21.562 1.00 77.06 75 ILE A CA 1
ATOM 599 C C . ILE A 1 75 ? -21.139 -7.567 20.111 1.00 77.06 75 ILE A C 1
ATOM 601 O O . ILE A 1 75 ? -20.403 -7.981 19.218 1.00 77.06 75 ILE A O 1
ATOM 605 N N . GLY A 1 76 ? -22.114 -6.681 19.877 1.00 72.31 76 GLY A N 1
ATOM 606 C CA . GLY A 1 76 ? -22.356 -6.105 18.550 1.00 72.31 76 GLY A CA 1
ATOM 607 C C . GLY A 1 76 ? -21.128 -5.361 18.017 1.00 72.31 76 GLY A C 1
ATOM 608 O O . GLY A 1 76 ? -20.689 -5.610 16.899 1.00 72.31 76 GLY A O 1
ATOM 609 N N . ARG A 1 77 ? -20.493 -4.534 18.857 1.00 73.50 77 ARG A N 1
ATOM 610 C CA . ARG A 1 77 ? -19.277 -3.787 18.490 1.00 73.50 77 ARG A CA 1
ATOM 611 C C . ARG A 1 77 ? -18.062 -4.687 18.261 1.00 73.50 77 ARG A C 1
ATOM 613 O O . ARG A 1 77 ? -17.259 -4.407 17.374 1.00 73.50 77 ARG A O 1
ATOM 620 N N . LEU A 1 78 ? -17.916 -5.762 19.034 1.00 72.75 78 LEU A N 1
ATOM 621 C CA . LEU A 1 78 ? -16.864 -6.755 18.816 1.00 72.75 78 LEU A CA 1
ATOM 622 C C . LEU A 1 78 ? -17.031 -7.441 17.460 1.00 72.75 78 LEU A C 1
ATOM 624 O O . LEU A 1 78 ? -16.038 -7.612 16.766 1.00 72.75 78 LEU A O 1
ATOM 628 N N . ASN A 1 79 ? -18.262 -7.757 17.050 1.00 69.12 79 ASN A N 1
ATOM 629 C CA . ASN A 1 79 ? -18.530 -8.316 15.725 1.00 69.12 79 ASN A CA 1
ATOM 630 C C . ASN A 1 79 ? -18.259 -7.308 14.596 1.00 69.12 79 ASN A C 1
ATOM 632 O O . ASN A 1 79 ? -17.606 -7.671 13.626 1.00 69.12 79 ASN A O 1
ATOM 636 N N . GLU A 1 80 ? -18.688 -6.047 14.734 1.00 64.44 80 GLU A N 1
ATOM 637 C CA . GLU A 1 80 ? -18.431 -4.983 13.739 1.00 64.44 80 GLU A CA 1
ATOM 638 C C . GLU A 1 80 ? -16.934 -4.711 13.522 1.00 64.44 80 GLU A C 1
ATOM 640 O O . GLU A 1 80 ? -16.516 -4.313 12.440 1.00 64.44 80 GLU A O 1
ATOM 645 N N . THR A 1 81 ? -16.115 -4.900 14.558 1.00 68.75 81 THR A N 1
ATOM 646 C CA . THR A 1 81 ? -14.661 -4.672 14.504 1.00 68.75 81 THR A CA 1
ATOM 647 C C . THR A 1 81 ? -13.858 -5.956 14.296 1.00 68.75 81 THR A C 1
ATOM 649 O O . THR A 1 81 ? -12.622 -5.921 14.301 1.00 68.75 81 THR A O 1
ATOM 652 N N . ASN A 1 82 ? -14.532 -7.096 14.116 1.00 72.06 82 ASN A N 1
ATOM 653 C CA . ASN A 1 82 ? -13.874 -8.384 13.994 1.00 72.06 82 ASN A CA 1
ATOM 654 C C . ASN A 1 82 ? -13.251 -8.562 12.605 1.00 72.06 82 ASN A C 1
ATOM 656 O O . ASN A 1 82 ? -13.880 -9.052 11.673 1.00 72.06 82 ASN A O 1
ATOM 660 N N . ASN A 1 83 ? -11.966 -8.236 12.509 1.00 75.00 83 ASN A N 1
ATOM 661 C CA . ASN A 1 83 ? -11.158 -8.421 11.306 1.00 75.00 83 ASN A CA 1
ATOM 662 C C . ASN A 1 83 ? -10.287 -9.692 11.363 1.00 75.00 83 ASN A C 1
ATOM 664 O O . ASN A 1 83 ? -9.279 -9.772 10.668 1.00 75.00 83 ASN A O 1
ATOM 668 N N . PHE A 1 84 ? -10.634 -10.682 12.199 1.00 75.81 84 PHE A N 1
ATOM 669 C CA . PHE A 1 84 ? -9.770 -11.834 12.513 1.00 75.81 84 PHE A CA 1
ATOM 670 C C . PHE A 1 84 ? -9.316 -12.658 11.293 1.00 75.81 84 PHE A C 1
ATOM 672 O O . PHE A 1 84 ? -8.231 -13.231 11.320 1.00 75.81 84 PHE A O 1
ATOM 679 N N . ASN A 1 85 ? -10.098 -12.681 10.210 1.00 81.56 85 ASN A N 1
ATOM 680 C CA . ASN A 1 85 ? -9.757 -13.383 8.966 1.00 81.56 85 ASN A CA 1
ATOM 681 C C . ASN A 1 85 ? -9.482 -12.440 7.788 1.00 81.56 85 ASN A C 1
ATOM 683 O O . ASN A 1 85 ? -9.439 -12.875 6.637 1.00 81.56 85 ASN A O 1
ATOM 687 N N . ASN A 1 86 ? -9.287 -11.153 8.059 1.00 89.62 86 ASN A N 1
ATOM 688 C CA . ASN A 1 86 ? -8.963 -10.198 7.021 1.00 89.62 86 ASN A CA 1
ATOM 689 C C . ASN A 1 86 ? -7.464 -10.233 6.708 1.00 89.62 86 ASN A C 1
ATOM 691 O O . ASN A 1 86 ? -6.653 -9.539 7.321 1.00 89.62 86 ASN A O 1
ATOM 695 N N . TRP A 1 87 ? -7.100 -11.054 5.728 1.00 92.44 87 TRP A N 1
ATOM 696 C CA . TRP A 1 87 ? -5.713 -11.206 5.295 1.00 92.44 87 TRP A CA 1
ATOM 697 C C . TRP A 1 87 ? -5.296 -10.215 4.206 1.00 92.44 87 TRP A C 1
ATOM 699 O O . TRP A 1 87 ? -4.122 -10.190 3.835 1.00 92.44 87 TRP A O 1
ATOM 709 N N . VAL A 1 88 ? -6.213 -9.384 3.701 1.00 93.75 88 VAL A N 1
ATOM 710 C CA . VAL A 1 88 ? -5.915 -8.453 2.604 1.00 93.75 88 VAL A CA 1
ATOM 711 C C . VAL A 1 88 ? -4.740 -7.523 2.943 1.00 93.75 88 VAL A C 1
ATOM 713 O O . VAL A 1 88 ? -3.819 -7.471 2.127 1.00 93.75 88 VAL A O 1
ATOM 716 N N . PRO A 1 89 ? -4.665 -6.864 4.123 1.00 92.06 89 PRO A N 1
ATOM 717 C CA . PRO A 1 89 ? -3.536 -5.977 4.445 1.00 92.06 89 PRO A CA 1
ATOM 718 C C . PRO A 1 89 ? -2.204 -6.722 4.509 1.00 92.06 89 PRO A C 1
ATOM 720 O O . PRO A 1 89 ? -1.171 -6.241 4.046 1.00 92.06 89 PRO A O 1
ATOM 723 N N . TYR A 1 90 ? -2.228 -7.942 5.046 1.00 93.06 90 TYR A N 1
ATOM 724 C CA . TYR A 1 90 ? -1.038 -8.777 5.124 1.00 93.06 90 TYR A CA 1
ATOM 725 C C . TYR A 1 90 ? -0.508 -9.130 3.728 1.00 93.06 90 TYR A C 1
ATOM 727 O O . TYR A 1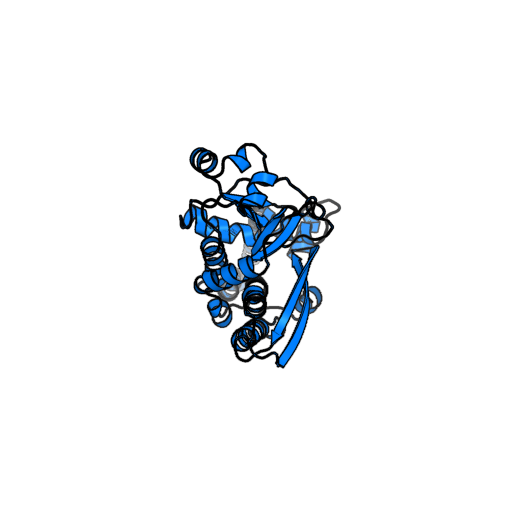 90 ? 0.679 -8.941 3.455 1.00 93.06 90 TYR A O 1
ATOM 735 N N . TYR A 1 91 ? -1.374 -9.619 2.836 1.00 94.69 91 TYR A N 1
ATOM 736 C CA . TYR A 1 91 ? -0.968 -9.996 1.482 1.00 94.69 91 TYR A CA 1
ATOM 737 C C . TYR A 1 91 ? -0.616 -8.787 0.626 1.00 94.69 91 TYR A C 1
ATOM 739 O O . TYR A 1 91 ? 0.359 -8.855 -0.114 1.00 94.69 91 TYR A O 1
ATOM 747 N N . HIS A 1 92 ? -1.310 -7.662 0.784 1.00 93.19 92 HIS A N 1
ATOM 748 C CA . HIS A 1 92 ? -0.968 -6.438 0.074 1.00 93.19 92 HIS A CA 1
ATOM 749 C C . HIS A 1 92 ? 0.463 -5.971 0.413 1.00 93.19 92 HIS A C 1
ATOM 751 O O . HIS A 1 92 ? 1.266 -5.755 -0.499 1.00 93.19 92 HIS A O 1
ATOM 757 N N . GLY A 1 93 ? 0.837 -5.933 1.700 1.00 93.38 93 GLY A N 1
ATOM 758 C CA . GLY A 1 93 ? 2.207 -5.628 2.133 1.00 93.38 93 GLY A CA 1
ATOM 759 C C . GLY A 1 93 ? 3.243 -6.693 1.733 1.00 93.38 93 GLY A C 1
ATOM 760 O O . GLY A 1 93 ? 4.328 -6.359 1.245 1.00 93.38 93 GLY A O 1
ATOM 761 N N . LYS A 1 94 ? 2.923 -7.985 1.898 1.00 95.50 94 LYS A N 1
ATOM 762 C CA . LYS A 1 94 ? 3.814 -9.102 1.526 1.00 95.50 94 LYS A CA 1
ATOM 763 C C . LYS A 1 94 ? 4.110 -9.117 0.032 1.00 95.50 94 LYS A C 1
ATOM 765 O O . LYS A 1 94 ? 5.271 -9.230 -0.362 1.00 95.50 94 LYS A O 1
ATOM 770 N N . ASP A 1 95 ? 3.080 -9.021 -0.794 1.00 95.81 95 ASP A N 1
ATOM 771 C CA . ASP A 1 95 ? 3.209 -9.129 -2.243 1.00 95.81 95 ASP A CA 1
ATOM 772 C C . ASP A 1 95 ? 3.986 -7.931 -2.793 1.00 95.81 95 ASP A C 1
ATOM 774 O O . ASP A 1 95 ? 4.826 -8.096 -3.679 1.00 95.81 95 ASP A O 1
ATOM 778 N N . LEU A 1 96 ? 3.842 -6.758 -2.167 1.00 94.62 96 LEU A N 1
ATOM 779 C CA . LEU A 1 96 ? 4.562 -5.542 -2.533 1.00 94.62 96 LEU A CA 1
ATOM 780 C C . LEU A 1 96 ? 6.065 -5.716 -2.320 1.00 94.62 96 LEU A C 1
ATOM 782 O O . LEU A 1 96 ? 6.879 -5.422 -3.201 1.00 94.62 96 LEU A O 1
ATOM 786 N N . LEU A 1 97 ? 6.443 -6.273 -1.168 1.00 95.19 97 LEU A N 1
ATOM 787 C CA . LEU A 1 97 ? 7.826 -6.642 -0.877 1.00 95.19 97 LEU A CA 1
ATOM 788 C C . LEU A 1 97 ? 8.320 -7.750 -1.809 1.00 95.19 97 LEU A C 1
ATOM 790 O O . LEU A 1 97 ? 9.470 -7.710 -2.236 1.00 95.19 97 LEU A O 1
ATOM 794 N N . ALA A 1 98 ? 7.484 -8.731 -2.153 1.00 95.94 98 ALA A N 1
ATOM 795 C CA . ALA A 1 98 ? 7.873 -9.853 -3.005 1.00 95.94 98 ALA A CA 1
ATOM 796 C C . ALA A 1 98 ? 8.183 -9.420 -4.451 1.00 95.94 98 ALA A C 1
ATOM 798 O O . ALA A 1 98 ? 9.159 -9.891 -5.049 1.00 95.94 98 ALA A O 1
ATOM 799 N N . ILE A 1 99 ? 7.402 -8.490 -5.009 1.00 95.50 99 ILE A N 1
ATOM 800 C CA . ILE A 1 99 ? 7.621 -7.990 -6.374 1.00 95.50 99 ILE A CA 1
ATOM 801 C C . ILE A 1 99 ? 8.784 -6.995 -6.454 1.00 95.50 99 ILE A C 1
ATOM 803 O O . ILE A 1 99 ? 9.447 -6.912 -7.492 1.00 95.50 99 ILE A O 1
ATOM 807 N N . THR A 1 100 ? 9.080 -6.297 -5.353 1.00 95.50 100 THR A N 1
ATOM 808 C CA . THR A 1 100 ? 10.127 -5.273 -5.285 1.00 95.50 100 THR A CA 1
ATOM 809 C C . THR A 1 100 ? 11.524 -5.875 -5.524 1.00 95.50 100 THR A C 1
ATOM 811 O O . THR A 1 100 ? 11.866 -6.901 -4.920 1.00 95.50 100 THR A O 1
ATOM 814 N N . PRO A 1 101 ? 12.369 -5.277 -6.391 1.00 93.88 101 PRO A N 1
ATOM 815 C CA . PRO A 1 101 ? 13.716 -5.779 -6.658 1.00 93.88 101 PRO A CA 1
ATOM 816 C C . PRO A 1 101 ? 14.615 -5.800 -5.414 1.00 93.88 101 PRO A C 1
ATOM 818 O O . PRO A 1 101 ? 14.343 -5.147 -4.406 1.00 93.88 101 PRO A O 1
ATOM 821 N N . VAL A 1 102 ? 15.697 -6.577 -5.478 1.00 93.31 102 VAL A N 1
ATOM 822 C CA . VAL A 1 102 ? 16.649 -6.708 -4.364 1.00 93.31 102 VAL A CA 1
ATOM 823 C C . VAL A 1 102 ? 17.358 -5.380 -4.103 1.00 93.31 102 VAL A C 1
ATOM 825 O O . VAL A 1 102 ? 17.703 -4.672 -5.051 1.00 93.31 102 VAL A O 1
ATOM 828 N N . SER A 1 103 ? 17.574 -5.043 -2.827 1.00 93.56 103 SER A N 1
ATOM 829 C CA . SER A 1 103 ? 18.279 -3.818 -2.405 1.00 93.56 103 SER A CA 1
ATOM 830 C C . SER A 1 103 ? 17.684 -2.548 -3.021 1.00 93.56 103 SER A C 1
ATOM 832 O O . SER A 1 103 ? 18.391 -1.701 -3.568 1.00 93.56 103 SER A O 1
ATOM 834 N N . SER A 1 104 ? 16.358 -2.450 -2.967 1.00 95.31 104 SER A N 1
ATOM 835 C CA . SER A 1 104 ? 15.597 -1.307 -3.470 1.00 95.31 104 SER A CA 1
ATOM 836 C C . SER A 1 104 ? 15.040 -0.458 -2.336 1.00 95.31 104 SER A C 1
ATOM 838 O O . SER A 1 104 ? 15.044 -0.846 -1.170 1.00 95.31 104 SER A O 1
ATOM 840 N N . ILE A 1 105 ? 14.555 0.714 -2.704 1.00 95.25 105 ILE A N 1
ATOM 841 C CA . ILE A 1 105 ? 13.847 1.662 -1.867 1.00 95.25 105 ILE A CA 1
ATOM 842 C C . ILE A 1 105 ? 12.383 1.617 -2.257 1.00 95.25 105 ILE A C 1
ATOM 844 O O . ILE A 1 105 ? 12.048 1.723 -3.438 1.00 95.25 105 ILE A O 1
ATOM 848 N N . PHE A 1 106 ? 11.524 1.495 -1.259 1.00 95.06 106 PHE A N 1
ATOM 849 C CA . PHE A 1 106 ? 10.090 1.537 -1.444 1.00 95.06 106 PHE A CA 1
ATOM 850 C C . PHE A 1 106 ? 9.492 2.676 -0.618 1.00 95.06 106 PHE A C 1
ATOM 852 O O . PHE A 1 106 ? 9.648 2.699 0.602 1.00 95.06 106 PHE A O 1
ATOM 859 N N . SER A 1 107 ? 8.828 3.623 -1.278 1.00 93.75 107 SER A N 1
ATOM 860 C CA . SER A 1 107 ? 8.209 4.791 -0.648 1.00 93.75 107 SER A CA 1
ATOM 861 C C . SER A 1 107 ? 6.693 4.637 -0.540 1.00 93.75 107 SER A C 1
ATOM 863 O O . SER A 1 107 ? 6.007 4.522 -1.562 1.00 93.75 107 SER A O 1
ATOM 865 N N . THR A 1 108 ? 6.166 4.670 0.684 1.00 91.62 108 THR A N 1
ATOM 866 C CA . THR A 1 108 ? 4.724 4.676 0.966 1.00 91.62 108 THR A CA 1
ATOM 867 C C . THR A 1 108 ? 4.239 6.061 1.367 1.00 91.62 108 THR A C 1
ATOM 869 O O . THR A 1 108 ? 4.971 6.851 1.970 1.00 91.62 108 THR A O 1
ATOM 872 N N . TYR A 1 109 ? 2.974 6.340 1.057 1.00 86.25 109 TYR A N 1
ATOM 873 C CA . TYR A 1 109 ? 2.307 7.593 1.399 1.00 86.25 109 TYR A CA 1
ATOM 874 C C . TYR A 1 109 ? 1.095 7.330 2.282 1.00 86.25 109 TYR A C 1
ATOM 876 O O . TYR A 1 109 ? 0.272 6.467 1.972 1.00 86.25 109 TYR A O 1
ATOM 884 N N . GLY A 1 110 ? 0.992 8.097 3.368 1.00 78.31 110 GLY A N 1
ATOM 885 C CA . GLY A 1 110 ? -0.047 7.926 4.379 1.00 78.31 110 GLY A CA 1
ATOM 886 C C . GLY A 1 110 ? 0.102 6.638 5.195 1.00 78.31 110 GLY A C 1
ATOM 887 O O . GLY A 1 110 ? 0.940 5.778 4.912 1.00 78.31 110 GLY A O 1
ATOM 888 N N . ASP A 1 111 ? -0.727 6.507 6.227 1.00 74.94 111 ASP A N 1
ATOM 889 C CA . ASP A 1 111 ? -0.631 5.396 7.182 1.00 74.94 111 ASP A CA 1
ATOM 890 C C . ASP A 1 111 ? -1.095 4.063 6.578 1.00 74.94 111 ASP A C 1
ATOM 892 O O . ASP A 1 111 ? -0.505 3.019 6.858 1.00 74.94 111 ASP A O 1
ATOM 896 N N . ASN A 1 112 ? -2.082 4.118 5.678 1.00 73.50 112 ASN A N 1
ATOM 897 C CA . ASN A 1 112 ? -2.732 2.963 5.055 1.00 73.50 112 ASN A CA 1
ATOM 898 C C . ASN A 1 112 ? -1.744 2.009 4.366 1.00 73.50 112 ASN A C 1
ATOM 900 O O . ASN A 1 112 ? -1.804 0.806 4.596 1.00 73.50 112 ASN A O 1
ATOM 904 N N . HIS A 1 113 ? -0.795 2.547 3.591 1.00 81.88 113 HIS A N 1
ATOM 905 C CA . HIS A 1 113 ? 0.235 1.739 2.927 1.00 81.88 113 HIS A CA 1
ATOM 906 C C . HIS A 1 113 ? 1.497 1.540 3.764 1.00 81.88 113 HIS A C 1
ATOM 908 O O . HIS A 1 113 ? 2.285 0.619 3.553 1.00 81.88 113 HIS A O 1
ATOM 914 N N . THR A 1 114 ? 1.718 2.437 4.720 1.00 88.75 114 THR A N 1
ATOM 915 C CA . THR A 1 114 ? 2.901 2.414 5.573 1.00 88.75 114 THR A CA 1
ATOM 916 C C . THR A 1 114 ? 2.835 1.282 6.587 1.00 88.75 114 THR A C 1
ATOM 918 O O . THR A 1 114 ? 3.823 0.568 6.760 1.00 88.75 114 THR A O 1
ATOM 921 N N . PHE A 1 115 ? 1.694 1.109 7.256 1.00 88.38 115 PHE A N 1
ATOM 922 C CA . PHE A 1 115 ? 1.580 0.180 8.377 1.00 88.38 115 PHE A CA 1
ATOM 923 C C . PHE A 1 115 ? 1.723 -1.283 7.949 1.00 88.38 115 PHE A C 1
ATOM 925 O O . PHE A 1 115 ? 2.502 -2.023 8.545 1.00 88.38 115 PHE A O 1
ATOM 932 N N . GLU A 1 116 ? 1.023 -1.687 6.890 1.00 89.69 116 GLU A N 1
ATOM 933 C CA . GLU A 1 116 ? 1.101 -3.037 6.321 1.00 89.69 116 GLU A CA 1
ATOM 934 C C . GLU A 1 116 ? 2.535 -3.420 5.933 1.00 89.69 116 GLU A C 1
ATOM 936 O O . GLU A 1 116 ? 3.032 -4.490 6.297 1.00 89.69 116 GLU A O 1
ATOM 941 N N . LEU A 1 117 ? 3.238 -2.504 5.263 1.00 91.06 117 LEU A N 1
ATOM 942 C CA . LEU A 1 117 ? 4.593 -2.724 4.793 1.00 91.06 117 LEU A CA 1
ATOM 943 C C . LEU A 1 117 ? 5.568 -2.784 5.967 1.00 91.06 117 LEU A C 1
ATOM 945 O O . LEU A 1 117 ? 6.406 -3.684 6.037 1.00 91.06 117 LEU A O 1
ATOM 949 N N . TRP A 1 118 ? 5.422 -1.859 6.918 1.00 91.31 118 TRP A N 1
ATOM 950 C CA . TRP A 1 118 ? 6.205 -1.839 8.146 1.00 91.31 118 TRP A CA 1
ATOM 951 C C . TRP A 1 118 ? 6.024 -3.131 8.947 1.00 91.31 118 TRP A C 1
ATOM 953 O O . TRP A 1 118 ? 7.017 -3.718 9.371 1.00 91.31 118 TRP A O 1
ATOM 963 N N . TYR A 1 119 ? 4.788 -3.609 9.121 1.00 91.19 119 TYR A N 1
ATOM 964 C CA . TYR A 1 119 ? 4.488 -4.810 9.897 1.00 91.19 119 TYR A CA 1
ATOM 965 C C . TYR A 1 119 ? 5.161 -6.044 9.288 1.00 91.19 119 TYR A C 1
ATOM 967 O O . TYR A 1 119 ? 5.952 -6.719 9.953 1.00 91.19 119 TYR A O 1
ATOM 975 N N . VAL A 1 120 ? 4.900 -6.315 8.005 1.00 93.25 120 VAL A N 1
ATOM 976 C CA . VAL A 1 120 ? 5.425 -7.507 7.319 1.00 93.25 120 VAL A CA 1
ATOM 977 C C . VAL A 1 120 ? 6.952 -7.471 7.254 1.00 93.25 120 VAL A C 1
ATOM 979 O O . VAL A 1 120 ? 7.617 -8.487 7.468 1.00 93.25 120 VAL A O 1
ATOM 982 N N . LYS A 1 121 ? 7.525 -6.291 7.019 1.00 91.75 121 LYS A N 1
ATOM 983 C CA . LYS A 1 121 ? 8.970 -6.130 6.922 1.00 91.75 121 LYS A CA 1
ATOM 984 C C . LYS A 1 121 ? 9.668 -6.199 8.282 1.00 91.75 121 LYS A C 1
ATOM 986 O O . LYS A 1 121 ? 10.617 -6.954 8.444 1.00 91.75 121 LYS A O 1
ATOM 991 N N . ILE A 1 122 ? 9.252 -5.382 9.248 1.00 89.19 122 ILE A N 1
ATOM 992 C CA . ILE A 1 122 ? 9.987 -5.179 10.506 1.00 89.19 122 ILE A CA 1
ATOM 993 C C . ILE A 1 122 ? 9.675 -6.272 11.518 1.00 89.19 122 ILE A C 1
ATOM 995 O O . ILE A 1 122 ? 10.603 -6.828 12.106 1.00 89.19 122 ILE A O 1
ATOM 999 N N . LEU A 1 123 ? 8.396 -6.601 11.705 1.00 90.62 123 LEU A N 1
ATOM 1000 C CA . LEU A 1 123 ? 7.992 -7.657 12.634 1.00 90.62 123 LEU A CA 1
ATOM 1001 C C . LEU A 1 123 ? 8.075 -9.032 11.973 1.00 90.62 123 LEU A C 1
ATOM 1003 O O . LEU A 1 123 ? 8.622 -9.960 12.561 1.00 90.62 123 LEU A O 1
ATOM 1007 N N . GLY A 1 124 ? 7.599 -9.149 10.730 1.00 90.75 124 GLY A N 1
ATOM 1008 C CA . GLY A 1 124 ? 7.662 -10.396 9.963 1.00 90.75 124 GLY A CA 1
ATOM 1009 C C . GLY A 1 124 ? 9.047 -10.733 9.397 1.00 90.75 124 GLY A C 1
ATOM 1010 O O . GLY A 1 124 ? 9.238 -11.845 8.908 1.00 90.75 124 GLY A O 1
ATOM 1011 N N . ARG A 1 125 ? 10.015 -9.802 9.462 1.00 92.38 125 ARG A N 1
ATOM 1012 C CA . ARG A 1 125 ? 11.397 -9.964 8.957 1.00 92.38 125 ARG A CA 1
ATOM 1013 C C . ARG A 1 125 ? 11.444 -10.375 7.477 1.00 92.38 125 ARG A C 1
ATOM 1015 O O . ARG A 1 125 ? 12.366 -11.059 7.032 1.00 92.38 125 ARG A O 1
ATOM 1022 N N . PHE A 1 126 ? 10.436 -9.975 6.703 1.00 93.62 126 PHE A N 1
ATOM 1023 C CA . PHE A 1 126 ? 10.324 -10.310 5.289 1.00 93.62 126 PHE A CA 1
ATOM 1024 C C . PHE A 1 126 ? 11.006 -9.241 4.431 1.00 93.62 126 PHE A C 1
ATOM 1026 O O . PHE A 1 126 ? 10.675 -8.061 4.524 1.00 93.62 126 PHE A O 1
ATOM 1033 N N . ARG A 1 127 ? 11.944 -9.657 3.568 1.00 93.38 127 ARG A N 1
ATOM 1034 C CA . ARG A 1 127 ? 12.708 -8.765 2.670 1.00 93.38 127 ARG A CA 1
ATOM 1035 C C . ARG A 1 127 ? 13.420 -7.622 3.405 1.00 93.38 127 ARG A C 1
ATOM 1037 O O . ARG A 1 127 ? 13.281 -6.440 3.083 1.00 93.38 127 ARG A O 1
ATOM 1044 N N . ASP A 1 128 ? 14.265 -7.997 4.363 1.00 91.25 128 ASP A N 1
ATOM 1045 C CA . ASP A 1 128 ? 15.161 -7.075 5.071 1.00 91.25 128 ASP A CA 1
ATOM 1046 C C . ASP A 1 128 ? 16.177 -6.368 4.157 1.00 91.25 128 ASP A C 1
ATOM 1048 O O . ASP A 1 128 ? 16.852 -5.443 4.588 1.00 91.25 128 ASP A O 1
ATOM 1052 N N . ASP A 1 129 ? 16.296 -6.735 2.887 1.00 92.50 129 ASP A N 1
ATOM 1053 C CA . ASP A 1 129 ? 17.128 -6.023 1.919 1.00 92.50 129 ASP A CA 1
ATOM 1054 C C . ASP A 1 129 ? 16.485 -4.725 1.389 1.00 92.50 129 ASP A C 1
ATOM 1056 O O . ASP A 1 129 ? 17.203 -3.863 0.883 1.00 92.50 129 ASP A O 1
ATOM 1060 N N . ILE A 1 130 ? 15.162 -4.561 1.507 1.00 94.38 130 ILE A N 1
ATOM 1061 C CA . ILE A 1 130 ? 14.431 -3.393 0.992 1.00 94.38 130 ILE A CA 1
ATOM 1062 C C . ILE A 1 130 ? 14.454 -2.261 2.022 1.00 94.38 130 ILE A C 1
ATOM 1064 O O . ILE A 1 130 ? 14.166 -2.469 3.193 1.00 94.38 130 ILE A O 1
ATOM 1068 N N . CYS A 1 131 ? 14.762 -1.039 1.603 1.00 93.94 131 CYS A N 1
ATOM 1069 C CA . CYS A 1 131 ? 14.669 0.157 2.435 1.00 93.94 131 CYS A CA 1
ATOM 1070 C C . CYS A 1 131 ? 13.271 0.777 2.290 1.00 93.94 131 CYS A C 1
ATOM 1072 O O . CYS A 1 131 ? 12.899 1.228 1.212 1.00 93.94 131 CYS A O 1
ATOM 1074 N N . HIS A 1 132 ? 12.483 0.800 3.365 1.00 93.69 132 HIS A N 1
ATOM 1075 C CA . HIS A 1 132 ? 11.142 1.395 3.355 1.00 93.69 132 HIS A CA 1
ATOM 1076 C C . HIS A 1 132 ? 11.162 2.837 3.882 1.00 93.69 132 HIS A C 1
ATOM 1078 O O . HIS A 1 132 ? 11.620 3.101 5.000 1.00 93.69 132 HIS A O 1
ATOM 1084 N N . LEU A 1 133 ? 10.675 3.755 3.042 1.00 92.94 133 LEU A N 1
ATOM 1085 C CA . LEU A 1 133 ? 10.489 5.175 3.321 1.00 92.94 133 LEU A CA 1
ATOM 1086 C C . LEU A 1 133 ? 9.011 5.490 3.510 1.00 92.94 133 LEU A C 1
ATOM 1088 O O . LEU A 1 133 ? 8.170 4.986 2.768 1.00 92.94 133 LEU A O 1
ATOM 1092 N N . THR A 1 134 ? 8.712 6.372 4.458 1.00 91.06 134 THR A N 1
ATOM 1093 C CA . THR A 1 134 ? 7.342 6.798 4.746 1.00 91.06 134 THR A CA 1
ATOM 1094 C C . THR A 1 134 ? 7.214 8.302 4.559 1.00 91.06 134 THR A C 1
ATOM 1096 O O . THR A 1 134 ? 8.026 9.085 5.064 1.00 91.06 134 THR A O 1
ATOM 1099 N N . SER A 1 135 ? 6.201 8.718 3.798 1.00 86.00 135 SER A N 1
ATOM 1100 C CA . SER A 1 135 ? 5.831 10.121 3.636 1.00 86.00 135 SER A CA 1
ATOM 1101 C C . SER A 1 135 ? 4.435 10.374 4.189 1.00 86.00 135 SER A C 1
ATOM 1103 O O . SER A 1 135 ? 3.457 9.751 3.778 1.00 86.00 135 SER A O 1
ATOM 1105 N N . HIS A 1 136 ? 4.340 11.335 5.106 1.00 78.19 136 HIS A N 1
ATOM 1106 C CA . HIS A 1 136 ? 3.057 11.792 5.655 1.00 78.19 136 HIS A CA 1
ATOM 1107 C C . HIS A 1 136 ? 2.331 12.738 4.699 1.00 78.19 136 HIS A C 1
ATOM 1109 O O . HIS A 1 136 ? 1.106 12.758 4.653 1.00 78.19 136 HIS A O 1
ATOM 1115 N N . TYR A 1 137 ? 3.093 13.505 3.916 1.00 80.00 137 TYR A N 1
ATOM 1116 C CA . TYR A 1 137 ? 2.562 14.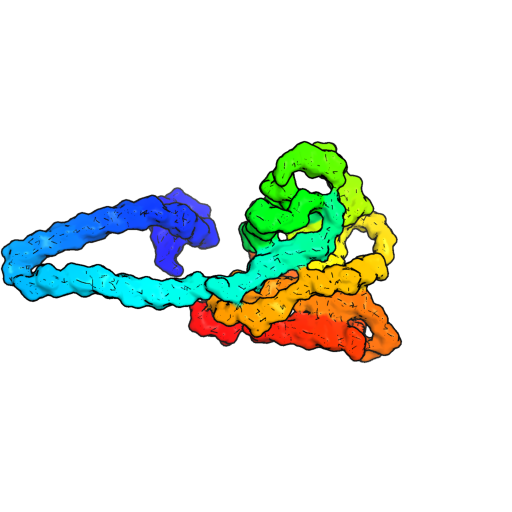530 3.028 1.00 80.00 137 TYR A CA 1
ATOM 1117 C C . TYR A 1 137 ? 2.976 14.254 1.593 1.00 80.00 137 TYR A C 1
ATOM 1119 O O . TYR A 1 137 ? 4.161 14.175 1.270 1.00 80.00 137 TYR A O 1
ATOM 1127 N N . TYR A 1 138 ? 1.976 14.141 0.724 1.00 82.19 138 TYR A N 1
ATOM 1128 C CA . TYR A 1 138 ? 2.180 13.879 -0.693 1.00 82.19 138 TYR A CA 1
ATOM 1129 C C . TYR A 1 138 ? 2.997 14.978 -1.385 1.00 82.19 138 TYR A C 1
ATOM 1131 O O . TYR A 1 138 ? 3.893 14.701 -2.169 1.00 82.19 138 TYR A O 1
ATOM 1139 N N . ASN A 1 139 ? 2.754 16.237 -1.036 1.00 83.69 139 ASN A N 1
ATOM 1140 C CA . ASN A 1 139 ? 3.437 17.399 -1.601 1.00 83.69 139 ASN A CA 1
ATOM 1141 C C . ASN A 1 139 ? 4.800 17.709 -0.943 1.00 83.69 139 ASN A C 1
ATOM 1143 O O . ASN A 1 139 ? 5.319 18.813 -1.098 1.00 83.69 139 ASN A O 1
ATOM 1147 N N . SER A 1 140 ? 5.384 16.770 -0.191 1.00 82.69 140 SER A N 1
ATOM 1148 C CA . SER A 1 140 ? 6.637 16.974 0.540 1.00 82.69 140 SER A CA 1
ATOM 1149 C C . SER A 1 140 ? 7.668 15.892 0.231 1.00 82.69 140 SER A C 1
ATOM 1151 O O . SER A 1 140 ? 7.341 14.723 0.042 1.00 82.69 140 SER A O 1
ATOM 1153 N N . THR A 1 141 ? 8.944 16.280 0.247 1.00 82.38 141 THR A N 1
ATOM 1154 C CA . THR A 1 141 ? 10.099 15.373 0.136 1.00 82.38 141 THR A CA 1
ATOM 1155 C C . THR A 1 141 ? 10.695 15.004 1.499 1.00 82.38 141 THR A C 1
ATOM 1157 O O . THR A 1 141 ? 11.812 14.496 1.575 1.00 82.38 141 THR A O 1
ATOM 1160 N N . ASN A 1 142 ? 9.974 15.269 2.593 1.00 85.31 142 ASN A N 1
ATOM 1161 C CA . ASN A 1 142 ? 10.409 14.945 3.950 1.00 85.31 142 ASN A CA 1
ATOM 1162 C C . ASN A 1 142 ? 10.102 13.481 4.284 1.00 85.31 142 ASN A C 1
ATOM 1164 O O . ASN A 1 142 ? 9.149 13.173 5.001 1.00 85.31 142 ASN A O 1
ATOM 1168 N N . TRP A 1 143 ? 10.919 12.575 3.753 1.00 86.94 143 TRP A N 1
ATOM 1169 C CA . TRP A 1 143 ? 10.769 11.142 3.989 1.00 86.94 143 TRP A CA 1
ATOM 1170 C C . TRP A 1 143 ? 11.331 10.718 5.340 1.00 86.94 143 TRP A C 1
ATOM 1172 O O . TRP A 1 143 ? 12.452 11.072 5.718 1.00 86.94 143 TRP A O 1
ATOM 1182 N N . ARG A 1 144 ? 10.576 9.884 6.053 1.00 88.50 144 ARG A N 1
ATOM 1183 C CA . ARG A 1 144 ? 11.061 9.199 7.248 1.00 88.50 144 ARG A CA 1
ATOM 1184 C C . ARG A 1 144 ? 11.618 7.836 6.862 1.00 88.50 144 ARG A C 1
ATOM 1186 O O . ARG A 1 144 ? 11.017 7.073 6.114 1.00 88.50 144 ARG A O 1
ATOM 1193 N N . ILE A 1 145 ? 12.789 7.523 7.405 1.00 88.00 145 ILE A N 1
ATOM 1194 C CA . ILE A 1 145 ? 13.523 6.283 7.131 1.00 88.00 145 ILE A CA 1
ATOM 1195 C C . ILE A 1 145 ? 13.136 5.240 8.192 1.00 88.00 145 ILE A C 1
ATOM 1197 O O . ILE A 1 145 ? 13.951 4.830 9.023 1.00 88.00 145 ILE A O 1
ATOM 1201 N N . GLU A 1 146 ? 11.853 4.885 8.243 1.00 79.25 146 GLU A N 1
ATOM 1202 C CA . GLU A 1 146 ? 11.312 4.024 9.301 1.00 79.25 146 GLU A CA 1
ATOM 1203 C C . GLU A 1 146 ? 11.721 2.560 9.114 1.00 79.25 146 GLU A C 1
ATOM 1205 O O . GLU A 1 146 ? 12.051 1.896 10.102 1.00 79.25 146 GLU A O 1
ATOM 1210 N N . GLY A 1 147 ? 11.799 2.089 7.865 1.00 81.69 147 GLY A N 1
ATOM 1211 C CA . GLY A 1 147 ? 12.071 0.689 7.558 1.00 81.69 147 GLY A CA 1
ATOM 1212 C C . GLY A 1 147 ? 13.510 0.339 7.177 1.00 81.69 147 GLY A C 1
ATOM 1213 O O . GLY A 1 147 ? 13.777 -0.828 6.904 1.00 81.69 147 GLY A O 1
ATOM 1214 N N . CYS A 1 148 ? 14.451 1.289 7.174 1.00 88.12 148 CYS A N 1
ATOM 1215 C CA . CYS A 1 148 ? 15.857 1.039 6.804 1.00 88.12 148 CYS A CA 1
ATOM 1216 C C . CYS A 1 148 ? 16.755 0.939 8.047 1.00 88.12 148 CYS A C 1
ATOM 1218 O O . CYS A 1 148 ? 17.649 1.760 8.277 1.00 88.12 148 CYS A O 1
ATOM 1220 N N . LYS A 1 149 ? 16.463 -0.053 8.896 1.00 84.81 149 LYS A N 1
ATOM 1221 C CA . LYS A 1 149 ? 17.158 -0.311 10.164 1.00 84.81 149 LYS A CA 1
ATOM 1222 C C . LYS A 1 149 ? 17.662 -1.763 10.212 1.00 84.81 149 LYS A C 1
ATOM 1224 O O . LYS A 1 149 ? 16.877 -2.648 9.883 1.00 84.81 149 LYS A O 1
ATOM 1229 N N . PRO A 1 150 ? 18.911 -2.023 10.649 1.00 85.50 150 PRO A N 1
ATOM 1230 C CA . PRO A 1 150 ? 19.941 -1.057 11.055 1.00 85.50 150 PRO A CA 1
ATOM 1231 C C . PRO A 1 150 ? 20.564 -0.318 9.857 1.00 85.50 150 PRO A C 1
ATOM 1233 O O . PRO A 1 150 ? 20.808 -0.909 8.809 1.00 85.50 150 PRO A O 1
ATOM 1236 N N . LYS A 1 151 ? 20.839 0.987 10.014 1.00 86.06 151 LYS A N 1
ATOM 1237 C CA . LYS A 1 151 ? 21.254 1.868 8.902 1.00 86.06 151 LYS A CA 1
ATOM 1238 C C . LYS A 1 151 ? 22.538 1.414 8.204 1.00 86.06 151 LYS A C 1
ATOM 1240 O O . LYS A 1 151 ? 22.648 1.598 6.999 1.00 86.06 151 LYS A O 1
ATOM 1245 N N . ASP A 1 152 ? 23.488 0.830 8.927 1.00 87.94 152 ASP A N 1
ATOM 1246 C CA . ASP A 1 152 ? 24.802 0.491 8.365 1.00 87.94 152 ASP A CA 1
ATOM 1247 C C . ASP A 1 152 ? 24.735 -0.635 7.327 1.00 87.94 152 ASP A C 1
ATOM 1249 O O . ASP A 1 152 ? 25.446 -0.593 6.327 1.00 87.94 152 ASP A O 1
ATOM 1253 N N . VAL A 1 153 ? 23.794 -1.571 7.481 1.00 86.12 153 VAL A N 1
ATOM 1254 C CA . VAL A 1 153 ? 23.532 -2.606 6.468 1.00 86.12 153 VAL A CA 1
ATOM 1255 C C . VAL A 1 153 ? 23.000 -1.972 5.179 1.00 86.12 153 VAL A C 1
ATOM 1257 O O . VAL A 1 153 ? 23.485 -2.261 4.086 1.00 86.12 153 VAL A O 1
ATOM 1260 N N . TYR A 1 154 ? 22.043 -1.049 5.292 1.00 91.19 154 TYR A N 1
ATOM 1261 C CA . TYR A 1 154 ? 21.459 -0.385 4.124 1.00 91.19 154 TYR A CA 1
ATOM 1262 C C . TYR A 1 154 ? 22.410 0.601 3.451 1.00 91.19 154 TYR A C 1
ATOM 1264 O O . TYR A 1 154 ? 22.371 0.716 2.230 1.00 91.19 154 TYR A O 1
ATOM 1272 N N . LYS A 1 155 ? 23.279 1.281 4.208 1.00 91.50 155 LYS A N 1
ATOM 1273 C CA . LYS A 1 155 ? 24.330 2.139 3.641 1.00 91.50 155 LYS A CA 1
ATOM 1274 C C . LYS A 1 155 ? 25.249 1.365 2.703 1.00 91.50 155 LYS A C 1
ATOM 1276 O O . LYS A 1 155 ? 25.631 1.901 1.671 1.00 91.50 155 LYS A O 1
ATOM 1281 N N . ASN A 1 156 ? 25.560 0.114 3.034 1.00 90.81 156 ASN A N 1
ATOM 1282 C CA . ASN A 1 156 ? 26.404 -0.731 2.193 1.00 90.81 156 ASN A CA 1
ATOM 1283 C C . ASN A 1 156 ? 25.647 -1.263 0.966 1.00 90.81 156 ASN A C 1
ATOM 1285 O O . ASN A 1 156 ? 26.208 -1.318 -0.125 1.00 90.81 156 ASN A O 1
ATOM 1289 N N . ASN A 1 157 ? 24.367 -1.613 1.122 1.00 90.94 157 ASN A N 1
ATOM 1290 C CA . ASN A 1 157 ? 23.562 -2.191 0.038 1.00 90.94 157 ASN A CA 1
ATOM 1291 C C . ASN A 1 157 ? 23.033 -1.143 -0.962 1.00 90.94 157 ASN A C 1
ATOM 1293 O O . ASN A 1 157 ? 22.880 -1.431 -2.153 1.00 90.94 157 ASN A O 1
ATOM 1297 N N . ILE A 1 158 ? 22.734 0.066 -0.476 1.00 93.38 158 ILE A N 1
ATOM 1298 C CA . ILE A 1 158 ? 22.128 1.171 -1.235 1.00 93.38 158 ILE A CA 1
ATOM 1299 C C . ILE A 1 158 ? 22.879 2.488 -0.934 1.00 93.38 158 ILE A C 1
ATOM 1301 O O . ILE A 1 158 ? 22.285 3.451 -0.436 1.00 93.38 158 ILE A O 1
ATOM 1305 N N . PRO A 1 159 ? 24.196 2.563 -1.205 1.00 93.00 159 PRO A N 1
ATOM 1306 C CA . PRO A 1 159 ? 25.018 3.720 -0.843 1.00 93.00 159 PRO A CA 1
ATOM 1307 C C . PRO A 1 159 ? 24.547 5.006 -1.522 1.00 93.00 159 PRO A C 1
ATOM 1309 O O . PRO A 1 159 ? 24.553 6.066 -0.895 1.00 93.00 159 PRO A O 1
ATOM 1312 N N . GLU A 1 160 ? 24.058 4.907 -2.763 1.00 93.94 160 GLU A N 1
ATOM 1313 C CA . GLU A 1 160 ? 23.525 6.036 -3.527 1.00 93.94 160 GLU A CA 1
ATOM 1314 C C . GLU A 1 160 ? 22.440 6.827 -2.776 1.00 93.94 160 GLU A C 1
ATOM 1316 O O . GLU A 1 160 ? 22.404 8.054 -2.853 1.00 93.94 160 GLU A O 1
ATOM 1321 N N . PHE A 1 161 ? 21.598 6.153 -1.987 1.00 92.44 161 PHE A N 1
ATOM 1322 C CA . PHE A 1 161 ? 20.545 6.807 -1.216 1.00 92.44 161 PHE A CA 1
ATOM 1323 C C . PHE A 1 161 ? 21.091 7.627 -0.060 1.00 92.44 161 PHE A C 1
ATOM 1325 O O . PHE A 1 161 ? 20.730 8.789 0.109 1.00 92.44 161 PHE A O 1
ATOM 1332 N N . PHE A 1 162 ? 21.990 7.037 0.723 1.00 90.88 162 PHE A N 1
ATOM 1333 C CA . PHE A 1 162 ? 22.549 7.694 1.901 1.00 90.88 162 PHE A CA 1
ATOM 1334 C C . PHE A 1 162 ? 23.541 8.804 1.543 1.00 90.88 162 PHE A C 1
ATOM 1336 O O . PHE A 1 162 ? 23.813 9.661 2.378 1.00 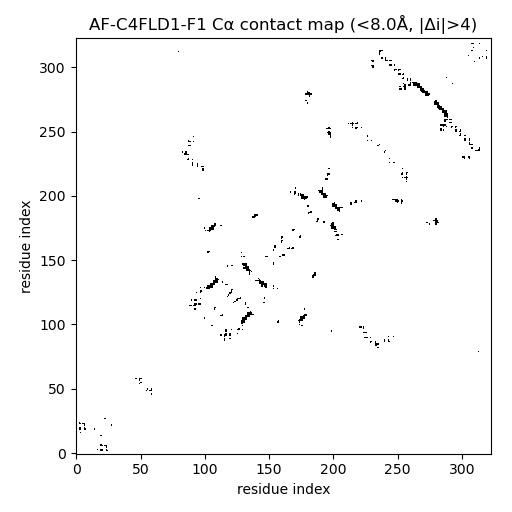90.88 162 PHE A O 1
ATOM 1343 N N . GLN A 1 163 ? 24.039 8.816 0.306 1.00 92.94 163 GLN A N 1
ATOM 1344 C CA . GLN A 1 163 ? 24.820 9.912 -0.271 1.00 92.94 163 GLN A CA 1
ATOM 1345 C C . GLN A 1 163 ? 23.945 11.034 -0.860 1.00 92.94 163 GLN A C 1
ATOM 1347 O O . GLN A 1 163 ? 24.476 12.055 -1.285 1.00 92.94 163 GLN A O 1
ATOM 1352 N N . GLY A 1 164 ? 22.618 10.860 -0.907 1.00 90.25 164 GLY A N 1
ATOM 1353 C CA . GLY A 1 164 ? 21.691 11.837 -1.486 1.00 90.25 164 GLY A CA 1
ATOM 1354 C C . GLY A 1 164 ? 21.633 11.828 -3.019 1.00 90.25 164 GLY A C 1
ATOM 1355 O O . GLY A 1 164 ? 21.103 12.762 -3.617 1.00 90.25 164 GLY A O 1
ATOM 1356 N N . ASN A 1 165 ? 22.144 10.784 -3.679 1.00 92.88 165 ASN A N 1
ATOM 1357 C CA . ASN A 1 165 ? 22.157 10.676 -5.136 1.00 92.88 165 ASN A CA 1
ATOM 1358 C C . ASN A 1 165 ? 20.898 9.962 -5.656 1.00 92.88 165 ASN A C 1
ATOM 1360 O O . ASN A 1 165 ? 20.933 8.801 -6.070 1.00 92.88 165 ASN A O 1
ATOM 1364 N N . LEU A 1 166 ? 19.767 10.675 -5.642 1.00 89.62 166 LEU A N 1
ATOM 1365 C CA . LEU A 1 166 ? 18.481 10.144 -6.113 1.00 89.62 166 LEU A CA 1
ATOM 1366 C C . LEU A 1 166 ? 18.509 9.737 -7.589 1.00 89.62 166 LEU A C 1
ATOM 1368 O O . LEU A 1 166 ? 17.893 8.739 -7.957 1.00 89.62 166 LEU A O 1
ATOM 1372 N N . GLN A 1 167 ? 19.258 10.465 -8.420 1.00 90.75 167 GLN A N 1
ATOM 1373 C CA . GLN A 1 167 ? 19.385 10.156 -9.841 1.00 90.75 167 GLN A CA 1
ATOM 1374 C C . GLN A 1 167 ? 19.982 8.759 -10.053 1.00 90.75 167 GLN A C 1
ATOM 1376 O O . GLN A 1 167 ? 19.414 7.958 -10.792 1.00 90.75 167 GLN A O 1
ATOM 1381 N N . SER A 1 168 ? 21.064 8.429 -9.340 1.00 93.44 168 SER A N 1
ATOM 1382 C CA . SER A 1 168 ? 21.694 7.106 -9.416 1.00 93.44 168 SER A CA 1
ATOM 1383 C C . SER A 1 168 ? 20.742 5.979 -8.998 1.00 93.44 168 SER A C 1
ATOM 1385 O O . SER A 1 168 ? 20.721 4.918 -9.622 1.00 93.44 168 SER A O 1
ATOM 1387 N N . ILE A 1 169 ? 19.902 6.201 -7.980 1.00 93.31 169 ILE A N 1
ATOM 1388 C CA . ILE A 1 169 ? 18.897 5.215 -7.543 1.00 93.31 1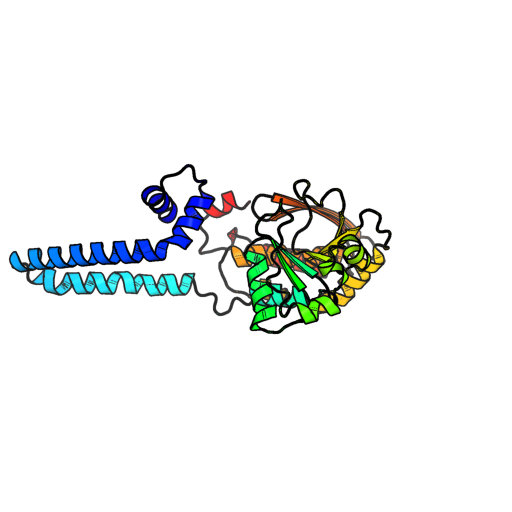69 ILE A CA 1
ATOM 1389 C C . ILE A 1 169 ? 17.870 4.960 -8.653 1.00 93.31 169 ILE A C 1
ATOM 1391 O O . ILE A 1 169 ? 17.523 3.807 -8.926 1.00 93.31 169 ILE A O 1
ATOM 1395 N N . MET A 1 170 ? 17.382 6.029 -9.289 1.00 93.44 170 MET A N 1
ATOM 1396 C CA . MET A 1 170 ? 16.393 5.949 -10.367 1.00 93.44 170 MET A CA 1
ATOM 1397 C C . MET A 1 170 ? 16.976 5.270 -11.613 1.00 93.44 170 MET A C 1
ATOM 1399 O O . MET A 1 170 ? 16.332 4.393 -12.181 1.00 93.44 170 MET A O 1
ATOM 1403 N N . GLU A 1 171 ? 18.218 5.586 -11.992 1.00 91.56 171 GLU A N 1
ATOM 1404 C CA . GLU A 1 171 ? 18.936 4.936 -13.104 1.00 91.56 171 GLU A CA 1
ATOM 1405 C C . GLU A 1 171 ? 19.135 3.428 -12.858 1.00 91.56 171 GLU A C 1
ATOM 1407 O O . GLU A 1 171 ? 18.972 2.596 -13.757 1.00 91.56 171 GLU A O 1
ATOM 1412 N N . LYS A 1 172 ? 19.408 3.048 -11.603 1.00 92.88 172 LYS A N 1
ATOM 1413 C CA . LYS A 1 172 ? 19.490 1.645 -11.171 1.00 92.88 172 LYS A CA 1
ATOM 1414 C C . LYS A 1 172 ? 18.121 0.958 -11.034 1.00 92.88 172 LYS A C 1
ATOM 1416 O O . LYS A 1 172 ? 18.091 -0.228 -10.710 1.00 92.88 172 LYS A O 1
ATOM 1421 N N . LYS A 1 173 ? 17.001 1.655 -11.283 1.00 93.50 173 LYS A N 1
ATOM 1422 C CA . LYS A 1 173 ? 15.611 1.197 -11.053 1.00 93.50 173 LYS A CA 1
ATOM 1423 C C . LYS A 1 173 ? 15.371 0.670 -9.639 1.00 93.50 173 LYS A C 1
ATOM 1425 O O . LYS A 1 173 ? 14.673 -0.321 -9.436 1.00 93.50 173 LYS A O 1
ATOM 1430 N N . ARG A 1 174 ? 15.982 1.315 -8.651 1.00 94.38 174 ARG A N 1
ATOM 1431 C CA . ARG A 1 174 ? 15.870 0.916 -7.245 1.00 94.38 174 ARG A CA 1
ATOM 1432 C C . ARG A 1 174 ? 14.854 1.743 -6.476 1.00 94.38 174 ARG A C 1
ATOM 1434 O O . ARG A 1 174 ? 14.653 1.453 -5.311 1.00 94.38 174 ARG A O 1
ATOM 1441 N N . PHE A 1 175 ? 14.219 2.748 -7.079 1.00 95.75 175 PHE A N 1
ATOM 1442 C CA . PHE A 1 175 ? 13.192 3.543 -6.405 1.00 95.75 175 PHE A CA 1
ATOM 1443 C C . PHE A 1 175 ? 11.795 3.143 -6.877 1.00 95.75 175 PHE A C 1
ATOM 1445 O O . PHE A 1 175 ? 11.459 3.287 -8.056 1.00 95.75 175 PHE A O 1
ATOM 1452 N N . LEU A 1 176 ? 10.983 2.656 -5.943 1.00 95.94 176 LEU A N 1
ATOM 1453 C CA . LEU A 1 176 ? 9.583 2.321 -6.153 1.00 95.94 176 LEU A CA 1
ATOM 1454 C C . LEU A 1 176 ? 8.701 3.100 -5.181 1.00 95.94 176 LEU A C 1
ATOM 1456 O O . LEU A 1 176 ? 9.137 3.494 -4.098 1.00 95.94 176 LEU A O 1
ATOM 1460 N N . SER A 1 177 ? 7.439 3.283 -5.551 1.00 93.75 177 SER A N 1
ATOM 1461 C CA . SER A 1 177 ? 6.436 3.879 -4.682 1.00 93.75 177 SER A CA 1
ATOM 1462 C C . SER A 1 177 ? 5.091 3.169 -4.765 1.00 93.75 177 SER A C 1
ATOM 1464 O O . SER A 1 177 ? 4.749 2.582 -5.794 1.00 93.75 177 SER A O 1
ATOM 1466 N N . SER A 1 178 ? 4.321 3.259 -3.678 1.00 90.44 178 SER A N 1
ATOM 1467 C CA . SER A 1 178 ? 2.915 2.850 -3.640 1.00 90.44 178 SER A CA 1
ATOM 1468 C C . SER A 1 178 ? 1.995 3.806 -4.398 1.00 90.44 178 SER A C 1
ATOM 1470 O O . SER A 1 178 ? 0.842 3.463 -4.621 1.00 90.44 178 SER A O 1
ATOM 1472 N N . VAL A 1 179 ? 2.463 5.002 -4.772 1.00 88.50 179 VAL A N 1
ATOM 1473 C CA . VAL A 1 179 ? 1.631 6.014 -5.432 1.00 88.50 179 VAL A CA 1
ATOM 1474 C C . VAL A 1 179 ? 2.237 6.480 -6.750 1.00 88.50 179 VAL A C 1
ATOM 1476 O O . VAL A 1 179 ? 3.460 6.549 -6.915 1.00 88.50 179 VAL A O 1
ATOM 1479 N N . ASN A 1 180 ? 1.361 6.834 -7.687 1.00 89.44 180 ASN A N 1
ATOM 1480 C CA . ASN A 1 180 ? 1.756 7.554 -8.893 1.00 89.44 180 ASN A CA 1
ATOM 1481 C C . ASN A 1 180 ? 1.923 9.058 -8.591 1.00 89.44 180 ASN A C 1
ATOM 1483 O O . ASN A 1 180 ? 1.450 9.550 -7.564 1.00 89.44 180 ASN A O 1
ATOM 1487 N N . LEU A 1 181 ? 2.604 9.786 -9.478 1.00 89.50 181 LEU A N 1
ATOM 1488 C CA . LEU A 1 181 ? 2.846 11.220 -9.370 1.00 89.50 181 LEU A CA 1
ATOM 1489 C C . LEU A 1 181 ? 1.721 12.040 -10.019 1.00 89.50 181 LEU A C 1
ATOM 1491 O O . LEU A 1 181 ? 1.429 11.890 -11.203 1.00 89.50 181 LEU A O 1
ATOM 1495 N N . ALA A 1 182 ? 1.139 12.939 -9.238 1.00 87.88 182 ALA A N 1
ATOM 1496 C CA . ALA A 1 182 ? 0.235 14.003 -9.631 1.00 87.88 182 ALA A CA 1
ATOM 1497 C C . ALA A 1 182 ? 1.025 15.325 -9.727 1.00 87.88 182 ALA A C 1
ATOM 1499 O O . ALA A 1 182 ? 2.103 15.425 -9.123 1.00 87.88 182 ALA A O 1
ATOM 1500 N N . PRO A 1 183 ? 0.531 16.333 -10.469 1.00 88.38 183 PRO A N 1
ATOM 1501 C CA . PRO A 1 183 ? 1.235 17.599 -10.697 1.00 88.38 183 PRO A CA 1
ATOM 1502 C C . PRO A 1 183 ? 1.705 18.331 -9.434 1.00 88.38 183 PRO A C 1
ATOM 1504 O O . PRO A 1 183 ? 2.694 19.059 -9.474 1.00 88.38 183 PRO A O 1
ATOM 1507 N N . GLU A 1 184 ? 1.024 18.124 -8.309 1.00 88.88 184 GLU A N 1
ATOM 1508 C CA . GLU A 1 184 ? 1.331 18.715 -7.007 1.00 88.88 184 GLU A CA 1
ATOM 1509 C C . GLU A 1 184 ? 2.590 18.123 -6.358 1.00 88.88 184 GLU A C 1
ATOM 1511 O O . GLU A 1 184 ? 3.131 18.699 -5.412 1.00 88.88 184 GLU A O 1
ATOM 1516 N N . HIS A 1 185 ? 3.061 16.963 -6.825 1.00 90.75 185 HIS A N 1
ATOM 1517 C CA . HIS A 1 185 ? 4.228 16.312 -6.251 1.00 90.75 185 HIS A CA 1
ATOM 1518 C C . HIS A 1 185 ? 5.528 17.021 -6.683 1.00 90.75 185 HIS A C 1
ATOM 1520 O O . HIS A 1 185 ? 5.748 17.200 -7.884 1.00 90.75 185 HIS A O 1
ATOM 1526 N N . PRO A 1 186 ? 6.473 17.321 -5.767 1.00 90.38 186 PRO A N 1
ATOM 1527 C CA . PRO A 1 186 ? 7.722 18.024 -6.100 1.00 90.38 186 PRO A CA 1
ATOM 1528 C C . PRO A 1 186 ? 8.556 17.368 -7.214 1.00 90.38 186 PRO A C 1
ATOM 1530 O O . PRO A 1 186 ? 9.239 18.044 -7.978 1.00 90.38 186 PRO A O 1
ATOM 1533 N N . PHE A 1 187 ? 8.481 16.040 -7.328 1.00 90.38 187 PHE A N 1
ATOM 1534 C CA . PHE A 1 187 ? 9.189 15.266 -8.355 1.00 90.38 187 PHE A CA 1
ATOM 1535 C C . PHE A 1 187 ? 8.436 15.082 -9.682 1.00 90.38 187 PHE A C 1
ATOM 1537 O O . PHE A 1 187 ? 9.022 14.532 -10.614 1.00 90.38 187 PHE A O 1
ATOM 1544 N N . TYR A 1 188 ? 7.192 15.559 -9.814 1.00 91.06 188 TYR A N 1
ATOM 1545 C CA . TYR A 1 188 ? 6.351 15.323 -10.999 1.00 91.06 188 TYR A CA 1
ATOM 1546 C C . TYR A 1 188 ? 7.042 15.711 -12.314 1.00 91.06 188 TYR A C 1
ATOM 1548 O O . TYR A 1 188 ? 7.022 14.967 -13.291 1.00 91.06 188 TYR A O 1
ATOM 1556 N N . ASN A 1 189 ? 7.733 16.854 -12.328 1.00 90.50 189 ASN A N 1
ATOM 1557 C CA . ASN A 1 189 ? 8.391 17.357 -13.533 1.00 90.50 189 ASN A CA 1
ATOM 1558 C C . ASN A 1 189 ? 9.750 16.711 -13.837 1.00 90.50 189 ASN A C 1
ATOM 1560 O O . ASN A 1 189 ? 10.271 16.936 -14.932 1.00 90.50 189 ASN A O 1
ATOM 1564 N N . PHE A 1 190 ? 10.312 15.926 -12.915 1.00 90.25 190 PHE A N 1
ATOM 1565 C CA . PHE A 1 190 ? 11.682 15.397 -12.983 1.00 90.25 190 PHE A CA 1
ATOM 1566 C C . PHE A 1 190 ? 11.741 13.876 -13.149 1.00 90.25 190 PHE A C 1
ATOM 1568 O O . PHE A 1 190 ? 12.779 13.338 -13.535 1.00 90.25 190 PHE A O 1
ATOM 1575 N N . VAL A 1 191 ? 10.634 13.191 -12.868 1.00 92.50 191 VAL A N 1
ATOM 1576 C CA . VAL A 1 191 ? 10.555 11.733 -12.818 1.00 92.50 191 VAL A CA 1
ATOM 1577 C C . VAL A 1 191 ? 9.564 11.234 -13.861 1.00 92.50 191 VAL A C 1
ATOM 1579 O O . VAL A 1 191 ? 8.490 11.798 -14.052 1.00 92.50 191 VAL A O 1
ATOM 1582 N N . LYS A 1 192 ? 9.928 10.147 -14.535 1.00 92.88 192 LYS A N 1
ATOM 1583 C CA . LYS A 1 192 ? 9.029 9.356 -15.374 1.00 92.88 192 LYS A CA 1
ATOM 1584 C C . LYS A 1 192 ? 8.530 8.173 -14.557 1.00 92.88 192 LYS A C 1
ATOM 1586 O O . LYS A 1 192 ? 9.323 7.481 -13.923 1.00 92.88 192 LYS A O 1
ATOM 1591 N N . ILE A 1 193 ? 7.226 7.925 -14.598 1.00 93.69 193 ILE A N 1
ATOM 1592 C CA . ILE A 1 193 ? 6.614 6.815 -13.869 1.00 93.69 193 ILE A CA 1
ATOM 1593 C C . ILE A 1 193 ? 6.290 5.665 -14.815 1.00 93.69 193 ILE A C 1
ATOM 1595 O O . ILE A 1 193 ? 5.769 5.874 -15.913 1.00 93.69 193 ILE A O 1
ATOM 1599 N N . LYS A 1 194 ? 6.594 4.439 -14.378 1.00 94.69 194 LYS A N 1
ATOM 1600 C CA . LYS A 1 194 ? 6.170 3.204 -15.045 1.00 94.69 194 LYS A CA 1
ATOM 1601 C C . LYS A 1 194 ? 5.569 2.230 -14.026 1.00 94.69 194 LYS A C 1
ATOM 1603 O O . LYS A 1 194 ? 6.147 2.064 -12.953 1.00 94.69 194 LYS A O 1
ATOM 1608 N N . PRO A 1 195 ? 4.423 1.598 -14.322 1.00 94.88 195 PRO A N 1
ATOM 1609 C CA . PRO A 1 195 ? 3.804 0.658 -13.397 1.00 94.88 195 PRO A CA 1
ATOM 1610 C C . PRO A 1 195 ? 4.624 -0.635 -13.277 1.00 94.88 195 PRO A C 1
ATOM 1612 O O . PRO A 1 195 ? 5.119 -1.166 -14.272 1.00 94.88 195 PRO A O 1
ATOM 1615 N N . LEU A 1 196 ? 4.716 -1.148 -12.052 1.00 95.56 196 LEU A N 1
ATOM 1616 C CA . LEU A 1 196 ? 5.110 -2.512 -11.717 1.00 95.56 196 LEU A CA 1
ATOM 1617 C C . LEU A 1 196 ? 3.931 -3.158 -10.992 1.00 95.56 196 LEU A C 1
ATOM 1619 O O . LEU A 1 196 ? 3.795 -3.017 -9.778 1.00 95.56 196 LEU A O 1
ATOM 1623 N N . LEU A 1 197 ? 3.073 -3.852 -11.735 1.00 95.19 197 LEU A N 1
ATOM 1624 C CA . LEU A 1 197 ? 1.819 -4.406 -11.222 1.00 95.19 197 LEU A CA 1
ATOM 1625 C C . LEU A 1 197 ? 0.958 -3.310 -10.562 1.00 95.19 197 LEU A C 1
ATOM 1627 O O . LEU A 1 197 ? 0.362 -2.514 -11.272 1.00 95.19 197 LEU A O 1
ATOM 1631 N N . TYR A 1 198 ? 0.888 -3.240 -9.234 1.00 92.75 198 TYR A N 1
ATOM 1632 C CA . TYR A 1 198 ? 0.156 -2.196 -8.498 1.00 92.75 198 TYR A CA 1
ATOM 1633 C C . TYR A 1 198 ? 1.079 -1.178 -7.798 1.00 92.75 198 TYR A C 1
ATOM 1635 O O . TYR A 1 198 ? 0.607 -0.286 -7.103 1.00 92.75 198 TYR A O 1
ATOM 1643 N N . ALA A 1 199 ? 2.393 -1.295 -7.996 1.00 94.88 199 ALA A N 1
ATOM 1644 C CA . ALA A 1 199 ? 3.401 -0.332 -7.571 1.00 94.88 199 ALA A CA 1
ATOM 1645 C C . ALA A 1 199 ? 3.904 0.501 -8.760 1.00 94.88 199 ALA A C 1
ATOM 1647 O O . ALA A 1 199 ? 3.571 0.240 -9.918 1.00 94.88 199 ALA A O 1
ATOM 1648 N N . PHE A 1 200 ? 4.755 1.490 -8.486 1.00 95.31 200 PHE A N 1
ATOM 1649 C CA . PHE A 1 200 ? 5.245 2.424 -9.497 1.00 95.31 200 PHE A CA 1
ATOM 1650 C C . PHE A 1 200 ? 6.758 2.605 -9.411 1.00 95.31 200 PHE A C 1
ATOM 1652 O O . PHE A 1 200 ? 7.281 3.024 -8.380 1.00 95.31 200 PHE A O 1
ATOM 1659 N N . PHE A 1 201 ? 7.466 2.340 -10.508 1.00 96.00 201 PHE A N 1
ATOM 1660 C CA . PHE A 1 201 ? 8.859 2.743 -10.660 1.00 96.00 201 PHE A CA 1
ATOM 1661 C C . PHE A 1 201 ? 8.959 4.246 -10.836 1.00 96.00 201 PHE A C 1
ATOM 1663 O O . PHE A 1 201 ? 8.253 4.832 -11.658 1.00 96.00 201 PHE A O 1
ATOM 1670 N N . TRP A 1 202 ? 9.895 4.84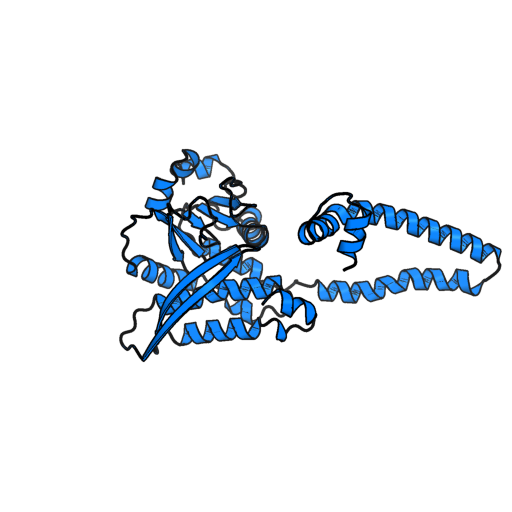0 -10.107 1.00 94.88 202 TRP A N 1
ATOM 1671 C CA . TRP A 1 202 ? 10.309 6.216 -10.313 1.00 94.88 202 TRP A CA 1
ATOM 1672 C C . TRP A 1 202 ? 11.623 6.211 -11.077 1.00 94.88 202 TRP A C 1
ATOM 1674 O O . TRP A 1 202 ? 12.656 5.768 -10.575 1.00 94.88 202 TRP A O 1
ATOM 1684 N N . LEU A 1 203 ? 11.557 6.670 -12.320 1.00 95.06 203 LEU A N 1
ATOM 1685 C CA . LEU A 1 203 ? 12.661 6.663 -13.265 1.00 95.06 203 LEU A CA 1
ATOM 1686 C C . LEU A 1 203 ? 13.079 8.090 -13.588 1.00 95.06 203 LEU A C 1
ATOM 1688 O O . LEU A 1 203 ? 12.305 9.038 -13.454 1.00 95.06 203 LEU A O 1
ATOM 1692 N N . LYS A 1 204 ? 14.294 8.238 -14.102 1.00 93.56 204 LYS A N 1
ATOM 1693 C CA . LYS A 1 204 ? 14.740 9.507 -14.669 1.00 93.56 204 LYS A CA 1
ATOM 1694 C C . LYS A 1 204 ? 13.854 9.880 -15.870 1.00 93.56 204 LYS A C 1
ATOM 1696 O O . LYS A 1 204 ? 13.398 9.005 -16.605 1.00 93.56 204 LYS A O 1
ATOM 1701 N N . LYS A 1 205 ? 13.573 11.169 -16.076 1.00 89.56 205 LYS A N 1
ATOM 1702 C CA . LYS A 1 205 ? 12.634 11.615 -17.126 1.00 89.56 205 LYS A CA 1
ATOM 1703 C C . LYS A 1 205 ? 13.045 11.199 -18.544 1.00 89.56 205 LYS A C 1
ATOM 1705 O O . LYS A 1 205 ? 12.188 10.849 -19.350 1.00 89.56 205 LYS A O 1
ATOM 1710 N N . ASP A 1 206 ? 14.342 11.227 -18.818 1.00 90.19 206 ASP A N 1
ATOM 1711 C CA . ASP A 1 206 ? 15.007 10.832 -20.065 1.00 90.19 206 ASP A CA 1
ATOM 1712 C C . ASP A 1 206 ? 15.352 9.332 -20.122 1.00 90.19 206 ASP A C 1
ATOM 1714 O O . ASP A 1 206 ? 16.111 8.904 -20.988 1.00 90.19 206 ASP A O 1
ATOM 1718 N N . ASP A 1 207 ? 14.809 8.515 -19.213 1.00 90.69 207 ASP A N 1
ATOM 1719 C CA . ASP A 1 207 ? 15.026 7.074 -19.238 1.00 90.69 207 ASP A CA 1
ATOM 1720 C C . ASP A 1 207 ? 14.404 6.431 -20.496 1.00 90.69 207 ASP A C 1
ATOM 1722 O O . ASP A 1 207 ? 13.194 6.531 -20.758 1.00 90.69 207 ASP A O 1
ATOM 1726 N N . ASN A 1 208 ? 15.262 5.753 -21.266 1.00 90.31 208 ASN A N 1
ATOM 1727 C CA . ASN A 1 208 ? 14.969 5.192 -22.589 1.00 90.31 208 ASN A CA 1
ATOM 1728 C C . ASN A 1 208 ? 14.749 3.673 -22.570 1.00 90.31 208 ASN A C 1
ATOM 1730 O O . ASN A 1 208 ? 14.903 3.010 -23.598 1.00 90.31 208 ASN A O 1
ATOM 1734 N N . ILE A 1 209 ? 14.419 3.090 -21.416 1.00 91.19 209 ILE A N 1
ATOM 1735 C CA . ILE A 1 209 ? 14.192 1.648 -21.333 1.00 91.19 209 ILE A CA 1
ATOM 1736 C C . ILE A 1 209 ? 12.987 1.261 -22.201 1.00 91.19 209 ILE A C 1
ATOM 1738 O O . ILE A 1 209 ? 11.926 1.889 -22.088 1.00 91.19 209 ILE A O 1
ATOM 1742 N N . PRO A 1 210 ? 13.114 0.210 -23.033 1.00 92.94 210 PRO A N 1
ATOM 1743 C CA . PRO A 1 210 ? 12.000 -0.298 -23.820 1.00 92.94 210 PRO A CA 1
ATOM 1744 C C . PRO A 1 210 ? 10.832 -0.728 -22.932 1.00 92.94 210 PRO A C 1
ATOM 1746 O O . PRO A 1 210 ? 11.032 -1.372 -21.903 1.00 92.94 210 PRO A O 1
ATOM 1749 N N . GLU A 1 211 ? 9.601 -0.448 -23.361 1.00 91.12 211 GLU A N 1
ATOM 1750 C CA . GLU A 1 211 ? 8.393 -0.840 -22.612 1.00 91.12 211 GLU A CA 1
ATOM 1751 C C . GLU A 1 211 ? 8.329 -2.352 -22.360 1.00 91.12 211 GLU A C 1
ATOM 1753 O O . GLU A 1 211 ? 7.946 -2.787 -21.279 1.00 91.12 211 GLU A O 1
ATOM 1758 N N . GLU A 1 212 ? 8.857 -3.137 -23.300 1.00 94.19 212 GLU A N 1
ATOM 1759 C CA . GLU A 1 212 ? 8.950 -4.593 -23.205 1.00 94.19 212 GLU A CA 1
ATOM 1760 C C . GLU A 1 212 ? 9.721 -5.090 -21.976 1.00 94.19 212 GLU A C 1
ATOM 1762 O O . GLU A 1 212 ? 9.426 -6.159 -21.446 1.00 94.19 212 GLU A O 1
ATOM 1767 N N . TRP A 1 213 ? 10.693 -4.316 -21.484 1.00 94.88 213 TRP A N 1
ATOM 1768 C CA . TRP A 1 213 ? 11.399 -4.672 -20.258 1.00 94.88 213 TRP A CA 1
ATOM 1769 C C . TRP A 1 213 ? 10.456 -4.650 -19.048 1.00 94.88 213 TRP A C 1
ATOM 1771 O O . TRP A 1 213 ? 10.482 -5.573 -18.233 1.00 94.88 213 TRP A O 1
ATOM 1781 N N . PHE A 1 214 ? 9.593 -3.632 -18.955 1.00 95.19 214 PHE A N 1
ATOM 1782 C CA . PHE A 1 214 ? 8.591 -3.532 -17.891 1.00 95.19 214 PHE A CA 1
ATOM 1783 C C . PHE A 1 214 ? 7.515 -4.603 -18.044 1.00 95.19 214 PHE A C 1
ATOM 1785 O O . PHE A 1 214 ? 7.119 -5.204 -17.049 1.00 95.19 214 PHE A O 1
ATOM 1792 N N . ASP A 1 215 ? 7.103 -4.897 -19.278 1.00 95.56 215 ASP A N 1
ATOM 1793 C CA . ASP A 1 215 ? 6.120 -5.943 -19.559 1.00 95.56 215 ASP A CA 1
ATOM 1794 C C . ASP A 1 215 ? 6.601 -7.320 -19.097 1.00 95.56 215 ASP A C 1
ATOM 1796 O O . ASP A 1 215 ? 5.922 -8.006 -18.329 1.00 95.56 215 ASP A O 1
ATOM 1800 N N . ASN A 1 216 ? 7.819 -7.694 -19.489 1.00 96.12 216 ASN A N 1
ATOM 1801 C CA . ASN A 1 216 ? 8.436 -8.952 -19.077 1.00 96.12 216 ASN A CA 1
ATOM 1802 C C . ASN A 1 216 ? 8.625 -9.015 -17.558 1.00 96.12 216 ASN A C 1
ATOM 1804 O O . ASN A 1 216 ? 8.424 -10.066 -16.941 1.00 96.12 216 ASN A O 1
ATOM 1808 N N . LEU A 1 217 ? 8.978 -7.887 -16.934 1.00 96.19 217 LEU A N 1
ATOM 1809 C CA . LEU A 1 217 ? 9.105 -7.813 -15.487 1.00 96.19 217 LEU A CA 1
ATOM 1810 C C . LEU A 1 217 ? 7.752 -8.038 -14.799 1.00 96.19 217 LEU A C 1
ATOM 1812 O O . LEU A 1 217 ? 7.685 -8.894 -13.917 1.00 96.19 217 LEU A O 1
ATOM 1816 N N . ASN A 1 218 ? 6.683 -7.361 -15.230 1.00 97.00 218 ASN A N 1
ATOM 1817 C CA . ASN A 1 218 ? 5.325 -7.551 -14.708 1.00 97.00 218 ASN A CA 1
ATOM 1818 C C . ASN A 1 218 ? 4.909 -9.022 -14.783 1.00 97.00 218 ASN A C 1
ATOM 1820 O O . ASN A 1 218 ? 4.542 -9.610 -13.766 1.00 97.00 218 ASN A O 1
ATOM 1824 N N . ILE A 1 219 ? 5.078 -9.643 -15.953 1.00 96.25 219 ILE A N 1
ATOM 1825 C CA . ILE A 1 219 ? 4.740 -11.053 -16.174 1.00 96.25 219 ILE A CA 1
ATOM 1826 C C . ILE A 1 219 ? 5.527 -11.964 -15.227 1.00 96.25 219 ILE A C 1
ATOM 1828 O O . ILE A 1 219 ? 4.951 -12.823 -14.560 1.00 96.25 219 ILE A O 1
ATOM 1832 N N . SER A 1 220 ? 6.841 -11.753 -15.107 1.00 96.69 220 SER A N 1
ATOM 1833 C CA . SER A 1 220 ? 7.693 -12.579 -14.242 1.00 96.69 220 SER A CA 1
ATOM 1834 C C . SER A 1 220 ? 7.351 -12.455 -12.752 1.00 96.69 220 SER A C 1
ATOM 1836 O O . SER A 1 220 ? 7.567 -13.396 -11.979 1.00 96.69 220 SER A O 1
ATOM 1838 N N . LYS A 1 221 ? 6.841 -11.287 -12.343 1.00 96.31 221 LYS A N 1
ATOM 1839 C CA . LYS A 1 221 ? 6.537 -10.948 -10.952 1.00 96.31 221 LYS A CA 1
ATOM 1840 C C . LYS A 1 221 ? 5.098 -11.251 -10.559 1.00 96.31 221 LYS A C 1
ATOM 1842 O O . LYS A 1 221 ? 4.834 -11.402 -9.372 1.00 96.31 221 LYS A O 1
ATOM 1847 N N . PHE A 1 222 ? 4.195 -11.415 -11.520 1.00 95.19 222 PHE A N 1
ATOM 1848 C CA . PHE A 1 222 ? 2.780 -11.656 -11.255 1.00 95.19 222 PHE A CA 1
ATOM 1849 C C . PHE A 1 222 ? 2.513 -12.877 -10.367 1.00 95.19 222 PHE A C 1
ATOM 1851 O O . PHE A 1 222 ? 1.637 -12.839 -9.513 1.00 95.19 222 PHE A O 1
ATOM 1858 N N . LYS A 1 223 ? 3.329 -13.929 -10.493 1.00 94.56 223 LYS A N 1
ATOM 1859 C CA . LYS A 1 223 ? 3.241 -15.145 -9.663 1.00 94.56 223 LYS A CA 1
ATOM 1860 C C . LYS A 1 223 ? 3.386 -14.912 -8.153 1.00 94.56 223 LYS A C 1
ATOM 1862 O O . LYS A 1 223 ? 3.137 -15.828 -7.381 1.00 94.56 223 LYS A O 1
ATOM 1867 N N . PHE A 1 224 ? 3.874 -13.742 -7.741 1.00 94.25 224 PHE A N 1
ATOM 1868 C CA . PHE A 1 224 ? 4.011 -13.381 -6.332 1.00 94.25 224 PHE A CA 1
ATOM 1869 C C . PHE A 1 224 ? 2.769 -12.689 -5.768 1.00 94.25 224 PHE A C 1
ATOM 1871 O O . PHE A 1 224 ? 2.753 -12.406 -4.575 1.00 94.25 224 PHE A O 1
ATOM 1878 N N . LEU A 1 225 ? 1.768 -12.394 -6.602 1.00 93.62 225 LEU A N 1
ATOM 1879 C CA . LEU A 1 225 ? 0.528 -11.775 -6.160 1.00 93.62 225 LEU A CA 1
ATOM 1880 C C . LEU A 1 225 ? -0.464 -12.830 -5.673 1.00 93.62 225 LEU A C 1
ATOM 1882 O O . LEU A 1 225 ? -0.617 -13.885 -6.282 1.00 93.62 225 LEU A O 1
ATOM 1886 N N . THR A 1 226 ? -1.198 -12.481 -4.622 1.00 91.38 226 THR A N 1
ATOM 1887 C CA . THR A 1 226 ? -2.229 -13.301 -3.980 1.00 91.38 226 THR A CA 1
ATOM 1888 C C . THR A 1 226 ? -3.577 -12.562 -3.947 1.00 91.38 226 THR A C 1
ATOM 1890 O O . THR A 1 226 ? -4.205 -12.448 -2.899 1.00 91.38 226 THR A O 1
ATOM 1893 N N . PRO A 1 227 ? -4.063 -12.002 -5.066 1.00 80.75 227 PRO A N 1
ATOM 1894 C CA . PRO A 1 227 ? -5.234 -11.123 -5.066 1.00 80.75 227 PRO A CA 1
ATOM 1895 C C . PRO A 1 227 ? -6.561 -11.867 -4.848 1.00 80.75 227 PRO A C 1
ATOM 1897 O O . PRO A 1 227 ? -7.589 -11.230 -4.658 1.00 80.75 227 PRO A O 1
ATOM 1900 N N . GLU A 1 228 ? -6.564 -13.202 -4.847 1.00 83.69 228 GLU A N 1
ATOM 1901 C CA . GLU A 1 228 ? -7.733 -14.025 -4.500 1.00 83.69 228 GLU A CA 1
ATOM 1902 C C . GLU A 1 228 ? -8.262 -13.753 -3.083 1.00 83.69 228 GLU A C 1
ATOM 1904 O O . GLU A 1 228 ? -9.446 -13.950 -2.811 1.00 83.69 228 GLU A O 1
ATOM 1909 N N . VAL A 1 229 ? -7.420 -13.217 -2.193 1.00 92.25 229 VAL A N 1
ATOM 1910 C CA . VAL A 1 229 ? -7.841 -12.760 -0.860 1.00 92.25 229 VAL A CA 1
ATOM 1911 C C . VAL A 1 229 ? -8.908 -11.670 -0.938 1.00 92.25 229 VAL A C 1
ATOM 1913 O O . VAL A 1 229 ? -9.771 -11.598 -0.070 1.00 92.25 229 VAL A O 1
ATOM 1916 N N . CYS A 1 230 ? -8.916 -10.883 -2.017 1.00 94.06 230 CYS A N 1
ATOM 1917 C CA . CYS A 1 230 ? -9.910 -9.844 -2.262 1.00 94.06 230 CYS A CA 1
ATOM 1918 C C . CYS A 1 230 ? -11.277 -10.363 -2.703 1.00 94.06 230 CYS A C 1
ATOM 1920 O O . CYS A 1 230 ? -12.195 -9.564 -2.855 1.00 94.06 230 CYS A O 1
ATOM 1922 N N . LEU A 1 231 ? -11.420 -11.668 -2.927 1.00 93.00 231 LEU A N 1
ATOM 1923 C CA . LEU A 1 231 ? -12.702 -12.308 -3.228 1.00 93.00 231 LEU A CA 1
ATOM 1924 C C . LEU A 1 231 ? -13.243 -13.117 -2.042 1.00 93.00 231 LEU A C 1
ATOM 1926 O O . LEU A 1 231 ? -14.344 -13.647 -2.127 1.00 93.00 231 LEU A O 1
ATOM 1930 N N . ASN A 1 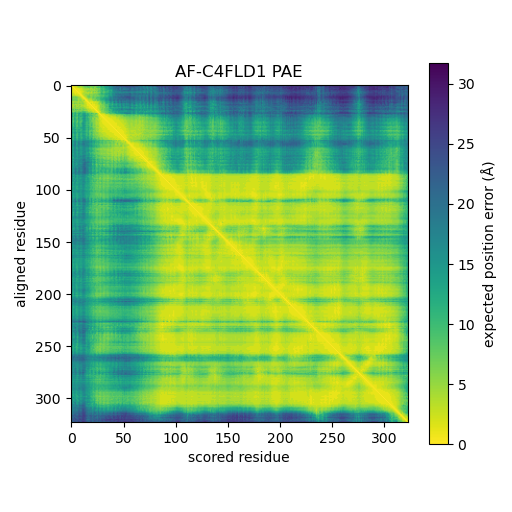232 ? -12.469 -13.228 -0.955 1.00 91.00 232 ASN A N 1
ATOM 1931 C CA . ASN A 1 232 ? -12.736 -14.158 0.146 1.00 91.00 232 ASN A CA 1
ATOM 1932 C C . ASN A 1 232 ? -12.541 -13.542 1.544 1.00 91.00 232 ASN A C 1
ATOM 1934 O O . ASN A 1 232 ? -12.523 -14.272 2.535 1.00 91.00 232 ASN A O 1
ATOM 1938 N N . HIS A 1 233 ? -12.351 -12.223 1.655 1.00 89.81 233 HIS A N 1
ATOM 1939 C CA . HIS A 1 233 ? -12.024 -11.587 2.936 1.00 89.81 233 HIS A CA 1
ATOM 1940 C C . HIS A 1 233 ? -13.207 -11.535 3.915 1.00 89.81 233 HIS A C 1
ATOM 1942 O O . HIS A 1 233 ? -12.978 -11.462 5.119 1.00 89.81 233 HIS A O 1
ATOM 1948 N N . ASN A 1 234 ? -14.452 -11.639 3.427 1.00 84.25 234 ASN A N 1
ATOM 1949 C CA . ASN A 1 234 ? -15.679 -11.685 4.238 1.00 84.25 234 ASN A CA 1
ATOM 1950 C C . ASN A 1 234 ? -15.790 -10.556 5.280 1.00 84.25 234 ASN A C 1
ATOM 1952 O O . ASN A 1 234 ? -16.438 -10.725 6.314 1.00 84.25 234 ASN A O 1
ATOM 1956 N N . THR A 1 235 ? -15.139 -9.421 5.027 1.00 84.69 235 THR A N 1
ATOM 1957 C CA . THR A 1 235 ? -15.217 -8.237 5.880 1.00 84.69 235 THR A CA 1
ATOM 1958 C C . THR A 1 235 ? -15.971 -7.138 5.176 1.00 84.69 235 THR A C 1
ATOM 1960 O O . THR A 1 235 ? -15.962 -7.037 3.951 1.00 84.69 235 THR A O 1
ATOM 1963 N N . ASP A 1 236 ? -16.624 -6.318 5.981 1.00 81.06 236 ASP A N 1
ATOM 1964 C CA . ASP A 1 236 ? -17.458 -5.237 5.503 1.00 81.06 236 ASP A CA 1
ATOM 1965 C C . ASP A 1 236 ? -16.890 -3.898 5.969 1.00 81.06 236 ASP A C 1
ATOM 1967 O O . ASP A 1 236 ? -17.457 -3.179 6.794 1.00 81.06 236 ASP A O 1
ATOM 1971 N N . ASP A 1 237 ? -15.668 -3.631 5.510 1.00 80.44 237 ASP A N 1
ATOM 1972 C CA . ASP A 1 237 ? -14.883 -2.476 5.910 1.00 80.44 237 ASP A CA 1
ATOM 1973 C C . ASP A 1 237 ? -14.342 -1.717 4.690 1.00 80.44 237 ASP A C 1
ATOM 1975 O O . ASP A 1 237 ? -13.787 -2.285 3.747 1.00 80.44 237 ASP A O 1
ATOM 1979 N N . ILE A 1 238 ? -14.486 -0.388 4.733 1.00 81.44 238 ILE A N 1
ATOM 1980 C CA . ILE A 1 238 ? -14.110 0.519 3.634 1.00 81.44 238 ILE A CA 1
ATOM 1981 C C . ILE A 1 238 ? -12.633 0.368 3.263 1.00 81.44 238 ILE A C 1
ATOM 1983 O O . ILE A 1 238 ? -12.273 0.448 2.091 1.00 81.44 238 ILE A O 1
ATOM 1987 N N . PHE A 1 239 ? -11.773 0.165 4.262 1.00 83.38 239 PHE A N 1
ATOM 1988 C CA . PHE A 1 239 ? -10.334 0.078 4.056 1.00 83.38 239 PHE A CA 1
ATOM 1989 C C . PHE A 1 239 ? -9.970 -1.112 3.163 1.00 83.38 239 PHE A C 1
ATOM 1991 O O . PHE A 1 239 ? -9.223 -0.955 2.197 1.00 83.38 239 PHE A O 1
ATOM 1998 N N . THR A 1 240 ? -10.544 -2.279 3.439 1.00 88.31 240 THR A N 1
ATOM 1999 C CA . THR A 1 240 ? -10.317 -3.496 2.657 1.00 88.31 240 THR A CA 1
ATOM 2000 C C . THR A 1 240 ? -10.857 -3.364 1.249 1.00 88.31 240 THR A C 1
ATOM 2002 O O . THR A 1 240 ? -10.150 -3.699 0.300 1.00 88.31 240 THR A O 1
ATOM 2005 N N . PHE A 1 241 ? -12.050 -2.790 1.090 1.00 88.44 241 PHE A N 1
ATOM 2006 C CA . PHE A 1 241 ? -12.614 -2.533 -0.231 1.00 88.44 241 PHE A CA 1
ATOM 2007 C C . PHE A 1 241 ? -11.740 -1.588 -1.066 1.00 88.44 241 PHE A C 1
ATOM 2009 O O . PHE A 1 241 ? -11.444 -1.902 -2.222 1.00 88.44 241 PHE A O 1
ATOM 2016 N N . GLU A 1 242 ? -11.278 -0.463 -0.506 1.00 87.44 242 GLU A N 1
ATOM 2017 C CA . GLU A 1 242 ? -10.352 0.449 -1.197 1.00 87.44 242 GLU A CA 1
ATOM 2018 C C . GLU A 1 242 ? -9.045 -0.256 -1.571 1.00 87.44 242 GLU A C 1
ATOM 2020 O O . GLU A 1 242 ? -8.565 -0.153 -2.702 1.00 87.44 242 GLU A O 1
ATOM 2025 N N . MET A 1 243 ? -8.480 -1.031 -0.648 1.00 89.56 243 MET A N 1
ATOM 2026 C CA . MET A 1 243 ? -7.223 -1.726 -0.889 1.00 89.56 243 MET A CA 1
ATOM 2027 C C . MET A 1 243 ? -7.361 -2.814 -1.953 1.00 89.56 243 MET A C 1
ATOM 2029 O O . MET A 1 243 ? -6.495 -2.937 -2.814 1.00 89.56 243 MET A O 1
ATOM 2033 N N . CYS A 1 244 ? -8.471 -3.549 -1.977 1.00 93.00 244 CYS A N 1
ATOM 2034 C CA . CYS A 1 244 ? -8.758 -4.525 -3.021 1.00 93.00 244 CYS A CA 1
ATOM 2035 C C . CYS A 1 244 ? -9.017 -3.875 -4.380 1.00 93.00 244 CYS A C 1
ATOM 2037 O O . CYS A 1 244 ? -8.524 -4.358 -5.405 1.00 93.00 244 CYS A O 1
ATOM 2039 N N . LYS A 1 245 ? -9.707 -2.728 -4.411 1.00 90.88 245 LYS A N 1
ATOM 2040 C CA . LYS A 1 245 ? -9.837 -1.905 -5.623 1.00 90.88 245 LYS A CA 1
ATOM 2041 C C . LYS A 1 245 ? -8.471 -1.457 -6.128 1.00 90.88 245 LYS A C 1
ATOM 2043 O O . LYS A 1 245 ? -8.211 -1.570 -7.327 1.00 90.88 245 LYS A O 1
ATOM 2048 N N . PHE A 1 246 ? -7.586 -1.009 -5.246 1.00 89.44 246 PHE A N 1
ATOM 2049 C CA . PHE A 1 246 ? -6.225 -0.633 -5.605 1.00 89.44 246 PHE A CA 1
ATOM 2050 C C . PHE A 1 246 ? -5.416 -1.833 -6.118 1.00 89.44 246 PHE A C 1
ATOM 2052 O O . PHE A 1 246 ? -4.855 -1.780 -7.215 1.00 89.44 246 PHE A O 1
ATOM 2059 N N . PHE A 1 247 ? -5.440 -2.955 -5.396 1.00 90.62 247 PHE A N 1
ATOM 2060 C CA . PHE A 1 247 ? -4.709 -4.170 -5.745 1.00 90.62 247 PHE A CA 1
ATOM 2061 C C . PHE A 1 247 ? -5.169 -4.750 -7.092 1.00 90.62 247 PHE A C 1
ATOM 2063 O O . PHE A 1 247 ? -4.349 -5.237 -7.877 1.00 90.62 247 PHE A O 1
ATOM 2070 N N . SER A 1 248 ? -6.459 -4.600 -7.427 1.00 93.62 248 SER A N 1
ATOM 2071 C CA . SER A 1 248 ? -7.023 -5.010 -8.720 1.00 93.62 248 SER A CA 1
ATOM 2072 C C . SER A 1 248 ? -6.349 -4.335 -9.921 1.00 93.62 248 SER A C 1
ATOM 2074 O O . SER A 1 248 ? -6.323 -4.914 -11.004 1.00 93.62 248 SER A O 1
ATOM 2076 N N . ASN A 1 249 ? -5.729 -3.158 -9.753 1.00 93.25 249 ASN A N 1
ATOM 2077 C CA . ASN A 1 249 ? -5.022 -2.474 -10.842 1.00 93.25 249 ASN A CA 1
ATOM 2078 C C . ASN A 1 249 ? -3.848 -3.303 -11.392 1.00 93.25 249 ASN A C 1
ATOM 2080 O O . ASN A 1 249 ? -3.511 -3.169 -12.569 1.00 93.25 249 ASN A O 1
ATOM 2084 N N . SER A 1 250 ? -3.281 -4.212 -10.589 1.00 95.06 250 SER A N 1
ATOM 2085 C CA . SER A 1 250 ? -2.265 -5.167 -11.050 1.00 95.06 250 SER A CA 1
ATOM 2086 C C . SER A 1 250 ? -2.736 -6.003 -12.244 1.00 95.06 250 SER A C 1
ATOM 2088 O O . SER A 1 250 ? -1.955 -6.261 -13.159 1.00 95.06 250 SER A O 1
ATOM 2090 N N . TYR A 1 251 ? -4.024 -6.352 -12.292 1.00 95.94 251 TYR A N 1
ATOM 2091 C CA . TYR A 1 251 ? -4.627 -7.096 -13.392 1.00 95.94 251 TYR A CA 1
ATOM 2092 C C . TYR A 1 251 ? -4.751 -6.283 -14.677 1.00 95.94 251 TYR A C 1
ATOM 2094 O O . TYR A 1 251 ? -4.536 -6.822 -15.761 1.00 95.94 251 TYR A O 1
ATOM 2102 N N . LEU A 1 252 ? -5.040 -4.982 -14.575 1.00 95.88 252 LEU A N 1
ATOM 2103 C CA . LEU A 1 252 ? -5.031 -4.094 -15.740 1.00 95.88 252 LEU A CA 1
ATOM 2104 C C . LEU A 1 252 ? -3.619 -3.949 -16.307 1.00 95.88 252 LEU A C 1
ATOM 2106 O O . LEU A 1 252 ? -3.436 -4.010 -17.523 1.00 95.88 252 LEU A O 1
ATOM 2110 N N . VAL A 1 253 ? -2.620 -3.811 -15.432 1.00 96.38 253 VAL A N 1
ATOM 2111 C CA . VAL A 1 253 ? -1.212 -3.754 -15.843 1.00 96.38 253 VAL A CA 1
ATOM 2112 C C . VAL A 1 253 ? -0.801 -5.058 -16.519 1.00 96.38 253 VAL A C 1
ATOM 2114 O O . VAL A 1 253 ? -0.263 -5.020 -17.622 1.00 96.38 253 VAL A O 1
ATOM 2117 N N . MET A 1 254 ? -1.149 -6.211 -15.948 1.00 96.50 254 MET A N 1
ATOM 2118 C CA . MET A 1 254 ? -0.901 -7.510 -16.578 1.00 96.50 254 MET A CA 1
ATOM 2119 C C . MET A 1 254 ? -1.567 -7.662 -17.939 1.00 96.50 254 MET A C 1
ATOM 2121 O O . MET A 1 254 ? -0.924 -8.102 -18.893 1.00 96.50 254 MET A O 1
ATOM 2125 N N . ALA A 1 255 ? -2.832 -7.259 -18.053 1.00 96.19 255 ALA A N 1
ATOM 2126 C CA . ALA A 1 255 ? -3.540 -7.297 -19.322 1.00 96.19 255 ALA A CA 1
ATOM 2127 C C . ALA A 1 255 ? -2.872 -6.401 -20.376 1.00 96.19 255 ALA A C 1
ATOM 2129 O O . ALA A 1 255 ? -2.842 -6.769 -21.551 1.00 96.19 255 ALA A O 1
ATOM 2130 N N . SER A 1 256 ? -2.315 -5.256 -19.961 1.00 96.19 256 SER A N 1
ATOM 2131 C CA . SER A 1 256 ? -1.573 -4.344 -20.839 1.00 96.19 256 SER A CA 1
ATOM 2132 C C . SER A 1 256 ? -0.202 -4.882 -21.260 1.00 96.19 256 SER A C 1
ATOM 2134 O O . SER A 1 256 ? 0.214 -4.646 -22.390 1.00 96.19 256 SER A O 1
ATOM 2136 N N . SER A 1 257 ? 0.467 -5.646 -20.390 1.00 95.88 257 SER A N 1
ATOM 2137 C CA . SER A 1 257 ? 1.817 -6.164 -20.635 1.00 95.88 257 SER A CA 1
ATOM 2138 C C . SER A 1 257 ? 1.862 -7.385 -21.556 1.00 95.88 257 SER A C 1
ATOM 2140 O O . SER A 1 257 ? 2.914 -7.728 -22.093 1.00 95.88 257 SER A O 1
ATOM 2142 N N . ILE A 1 258 ? 0.730 -8.049 -21.789 1.00 94.12 258 ILE A N 1
ATOM 2143 C CA . ILE A 1 258 ? 0.646 -9.141 -22.763 1.00 94.12 258 ILE A CA 1
ATOM 2144 C C . ILE A 1 258 ? 0.449 -8.548 -24.153 1.00 94.12 258 ILE A C 1
ATOM 2146 O O . ILE A 1 258 ? -0.604 -7.991 -24.451 1.00 94.12 258 ILE A O 1
ATOM 2150 N N . LYS A 1 259 ? 1.450 -8.713 -25.025 1.00 88.69 259 LYS A N 1
ATOM 2151 C CA . LYS A 1 259 ? 1.364 -8.345 -26.444 1.00 88.69 259 LYS A CA 1
ATOM 2152 C C . LYS A 1 259 ? 0.617 -9.444 -27.209 1.00 88.69 259 LYS A C 1
ATOM 2154 O O . LYS A 1 259 ? 1.174 -10.525 -27.405 1.00 88.69 259 LYS A O 1
ATOM 2159 N N . PRO A 1 260 ? -0.627 -9.212 -27.653 1.00 87.06 260 PRO A N 1
ATOM 2160 C CA . PRO A 1 260 ? -1.406 -10.278 -28.253 1.00 87.06 260 PRO A CA 1
ATOM 2161 C C . PRO A 1 260 ? -1.055 -10.476 -29.727 1.00 87.06 260 PRO A C 1
ATOM 2163 O O . PRO A 1 260 ? -0.802 -9.515 -30.459 1.00 87.06 260 PRO A O 1
ATOM 2166 N N . VAL A 1 261 ? -1.116 -11.732 -30.172 1.00 87.44 261 VAL A N 1
ATOM 2167 C CA . VAL A 1 261 ? -0.991 -12.100 -31.594 1.00 87.44 261 VAL A CA 1
ATOM 2168 C C . VAL A 1 261 ? -2.231 -11.647 -32.373 1.00 87.44 261 VAL A C 1
ATOM 2170 O O . VAL A 1 261 ? -2.121 -11.172 -33.499 1.00 87.44 261 VAL A O 1
ATOM 2173 N N . ILE A 1 262 ? -3.410 -11.747 -31.749 1.00 86.12 262 ILE A N 1
ATOM 2174 C CA . ILE A 1 262 ? -4.702 -11.360 -32.324 1.00 86.12 262 ILE A CA 1
ATOM 2175 C C . ILE A 1 262 ? -5.283 -10.222 -31.490 1.00 86.12 262 ILE A C 1
ATOM 2177 O O . ILE A 1 262 ? -5.490 -10.368 -30.287 1.00 86.12 262 ILE A O 1
ATOM 2181 N N . ARG A 1 263 ? -5.563 -9.087 -32.133 1.00 90.19 263 ARG A N 1
ATOM 2182 C CA . ARG A 1 263 ? -6.163 -7.911 -31.495 1.00 90.19 263 ARG A CA 1
ATOM 2183 C C . ARG A 1 263 ? -7.645 -7.876 -31.834 1.00 90.19 263 ARG A C 1
ATOM 2185 O O . ARG A 1 263 ? -7.990 -7.655 -32.988 1.00 90.19 263 ARG A O 1
ATOM 2192 N N . LEU A 1 264 ? -8.496 -8.099 -30.836 1.00 88.94 264 LEU A N 1
ATOM 2193 C CA . LEU A 1 264 ? -9.947 -8.031 -31.010 1.00 88.94 264 LEU A CA 1
ATOM 2194 C C . LEU A 1 264 ? -10.429 -6.586 -30.900 1.00 88.94 264 LEU A C 1
ATOM 2196 O O . LEU A 1 264 ? -11.066 -6.076 -31.810 1.00 88.94 264 LEU A O 1
ATOM 2200 N N . ASN A 1 265 ? -10.078 -5.923 -29.796 1.00 91.62 265 ASN A N 1
ATOM 2201 C CA . ASN A 1 265 ? -10.484 -4.553 -29.487 1.00 91.62 265 ASN A CA 1
ATOM 2202 C C . ASN A 1 265 ? -9.351 -3.783 -28.801 1.00 91.62 265 ASN A C 1
ATOM 2204 O O . ASN A 1 265 ? -8.417 -4.372 -28.257 1.00 91.62 265 ASN A O 1
ATOM 2208 N N . LYS A 1 266 ? -9.447 -2.452 -28.798 1.00 92.50 266 LYS A N 1
ATOM 2209 C CA . LYS A 1 266 ? -8.560 -1.568 -28.034 1.00 92.50 266 LYS A CA 1
ATOM 2210 C C . LYS A 1 266 ? -9.338 -0.958 -26.871 1.00 92.50 266 LYS A C 1
ATOM 2212 O O . LYS A 1 266 ? -10.300 -0.232 -27.092 1.00 92.50 266 LYS A O 1
ATOM 2217 N N . LEU A 1 267 ? -8.894 -1.228 -25.650 1.00 92.88 267 LEU A N 1
ATOM 2218 C CA . LEU A 1 267 ? -9.375 -0.589 -24.433 1.00 92.88 267 LEU A CA 1
ATOM 2219 C C . LEU A 1 267 ? -8.344 0.452 -23.991 1.00 92.88 267 LEU A C 1
ATOM 2221 O O . LEU A 1 267 ? -7.180 0.125 -23.764 1.00 92.88 267 LEU A O 1
ATOM 2225 N N . VAL A 1 268 ? -8.765 1.708 -23.878 1.00 93.69 268 VAL A N 1
ATOM 2226 C CA . VAL A 1 268 ? -7.946 2.776 -23.298 1.00 93.69 268 VAL A CA 1
ATOM 2227 C C . VAL A 1 268 ? -8.461 3.020 -21.889 1.00 93.69 268 VAL A C 1
ATOM 2229 O O . VAL A 1 268 ? -9.601 3.438 -21.709 1.00 93.69 268 VAL A O 1
ATOM 2232 N N . VAL A 1 269 ? -7.630 2.715 -20.900 1.00 91.44 269 VAL A N 1
ATOM 2233 C CA . VAL A 1 269 ? -7.876 3.067 -19.505 1.00 91.44 269 VAL A CA 1
ATOM 2234 C C . VAL A 1 269 ? -7.294 4.457 -19.306 1.00 91.44 269 VAL A C 1
ATOM 2236 O O . VAL A 1 269 ? -6.083 4.631 -19.411 1.00 91.44 269 VAL A O 1
ATOM 2239 N N . ASP A 1 270 ? -8.156 5.434 -19.053 1.00 91.06 270 ASP A N 1
ATOM 2240 C CA . ASP A 1 270 ? -7.783 6.782 -18.630 1.00 91.06 270 ASP A CA 1
ATOM 2241 C C . ASP A 1 270 ? -8.568 7.081 -17.355 1.00 91.06 270 ASP A C 1
ATOM 2243 O O . ASP A 1 270 ? -9.737 7.462 -17.396 1.00 91.06 270 ASP A O 1
ATOM 2247 N N . ALA A 1 271 ? -7.960 6.746 -16.223 1.00 87.38 271 ALA A N 1
ATOM 2248 C CA . ALA A 1 271 ? -8.563 6.869 -14.907 1.00 87.38 271 ALA A CA 1
ATOM 2249 C C . ALA A 1 271 ? -7.614 7.625 -13.983 1.00 87.38 271 ALA A C 1
ATOM 2251 O O . ALA A 1 271 ? -6.415 7.694 -14.241 1.00 87.38 271 ALA A O 1
ATOM 2252 N N . ASP A 1 272 ? -8.138 8.120 -12.871 1.00 87.06 272 ASP A N 1
ATOM 2253 C CA . ASP A 1 272 ? -7.326 8.659 -11.790 1.00 87.06 272 ASP A CA 1
ATOM 2254 C C . ASP A 1 272 ? -7.367 7.714 -10.591 1.00 87.06 272 ASP A C 1
ATOM 2256 O O . ASP A 1 272 ? -8.422 7.180 -10.238 1.00 87.06 272 ASP A O 1
ATOM 2260 N N . ILE A 1 273 ? -6.221 7.526 -9.940 1.00 84.56 273 ILE A N 1
ATOM 2261 C CA . ILE A 1 273 ? -6.144 6.847 -8.647 1.00 84.56 273 ILE A CA 1
ATOM 2262 C C . ILE A 1 273 ? -6.129 7.917 -7.560 1.00 84.56 273 ILE A C 1
ATOM 2264 O O . ILE A 1 273 ? -5.276 8.809 -7.563 1.00 84.56 273 ILE A O 1
ATOM 2268 N N . SER A 1 274 ? -7.087 7.823 -6.641 1.00 80.75 274 SER A N 1
ATOM 2269 C CA . SER A 1 274 ? -7.177 8.710 -5.486 1.00 80.75 274 SER A CA 1
ATOM 2270 C C . SER A 1 274 ? -6.213 8.266 -4.388 1.00 80.75 274 SER A C 1
ATOM 2272 O O . SER A 1 274 ? -6.190 7.097 -4.011 1.00 80.75 274 SER A O 1
ATOM 2274 N N . TYR 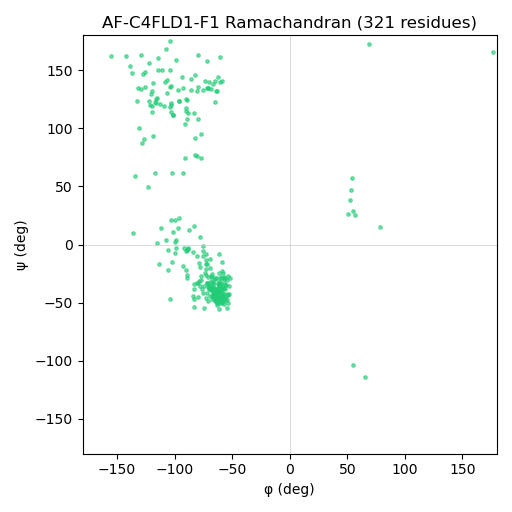A 1 275 ? -5.451 9.213 -3.848 1.00 77.12 275 TYR A N 1
ATOM 2275 C CA . TYR A 1 275 ? -4.607 9.040 -2.671 1.00 77.12 275 TYR A CA 1
ATOM 2276 C C . TYR A 1 275 ? -4.938 10.156 -1.675 1.00 77.12 275 TYR A C 1
ATOM 2278 O O . TYR A 1 275 ? -4.344 11.239 -1.689 1.00 77.12 275 TYR A O 1
ATOM 2286 N N . GLY A 1 276 ? -5.940 9.915 -0.827 1.00 73.94 276 GLY A N 1
ATOM 2287 C CA . GLY A 1 276 ? -6.471 10.940 0.070 1.00 73.94 276 GLY A CA 1
ATOM 2288 C C . GLY A 1 276 ? -7.126 12.079 -0.716 1.00 73.94 276 GLY A C 1
ATOM 2289 O O . GLY A 1 276 ? -8.145 11.877 -1.365 1.00 73.94 276 GLY A O 1
ATOM 2290 N N . SER A 1 277 ? -6.552 13.282 -0.646 1.00 72.88 277 SER A N 1
ATOM 2291 C CA . SER A 1 277 ? -7.074 14.481 -1.318 1.00 72.88 277 SER A CA 1
ATOM 2292 C C . SER A 1 277 ? -6.550 14.699 -2.741 1.00 72.88 277 SER A C 1
ATOM 2294 O O . SER A 1 277 ? -6.972 15.653 -3.388 1.00 72.88 277 SER A O 1
ATOM 2296 N N . PHE A 1 278 ? -5.618 13.873 -3.222 1.00 80.62 278 PHE A N 1
ATOM 2297 C CA . PHE A 1 278 ? -4.977 14.056 -4.528 1.00 80.62 278 PHE A CA 1
ATOM 2298 C C . PHE A 1 278 ? -5.331 12.918 -5.482 1.00 80.62 278 PHE A C 1
ATOM 2300 O O . PHE A 1 278 ? -5.546 11.782 -5.061 1.00 80.62 278 PHE A O 1
ATOM 2307 N N . LYS A 1 279 ? -5.364 13.228 -6.779 1.00 86.12 279 LYS A N 1
ATOM 2308 C CA . LYS A 1 279 ? -5.680 12.291 -7.859 1.00 86.12 279 LYS A CA 1
ATOM 2309 C C . LYS A 1 279 ? -4.486 12.197 -8.795 1.00 86.12 279 LYS A C 1
ATOM 2311 O O . LYS A 1 279 ? -4.079 13.201 -9.369 1.00 86.12 279 LYS A O 1
ATOM 2316 N N . ALA A 1 280 ? -3.915 11.005 -8.927 1.00 87.38 280 ALA A N 1
ATOM 2317 C CA . ALA A 1 280 ? -2.809 10.776 -9.846 1.00 87.38 280 ALA A CA 1
ATOM 2318 C C . ALA A 1 280 ? -3.301 10.033 -11.096 1.00 87.38 280 ALA A C 1
ATOM 2320 O O . ALA A 1 280 ? -4.015 9.033 -10.959 1.00 87.38 280 ALA A O 1
ATOM 2321 N N . PRO A 1 281 ? -2.887 10.460 -12.299 1.00 89.81 281 PRO A N 1
ATOM 2322 C CA . PRO A 1 281 ? -3.352 9.856 -13.539 1.00 89.81 281 PRO A CA 1
ATOM 2323 C C . PRO A 1 281 ? -2.858 8.416 -13.663 1.00 89.81 281 PRO A C 1
ATOM 2325 O O . PRO A 1 281 ? -1.698 8.121 -13.397 1.00 89.81 281 PRO A O 1
ATOM 2328 N N . PHE A 1 282 ? -3.702 7.507 -14.124 1.00 91.50 282 PHE A N 1
ATOM 2329 C CA . PHE A 1 282 ? -3.373 6.113 -14.394 1.00 91.50 282 PHE A CA 1
ATOM 2330 C C . PHE A 1 282 ? -3.881 5.735 -15.780 1.00 91.50 282 PHE A C 1
ATOM 2332 O O . PHE A 1 282 ? -5.066 5.471 -15.997 1.00 91.50 282 PHE A O 1
ATOM 2339 N N . LYS A 1 283 ? -2.949 5.741 -16.735 1.00 92.25 283 LYS A N 1
ATOM 2340 C CA . LYS A 1 283 ? -3.249 5.559 -18.152 1.00 92.25 283 LYS A CA 1
ATOM 2341 C C . LYS A 1 283 ? -2.626 4.278 -18.676 1.00 92.25 283 LYS A C 1
ATOM 2343 O O . LYS A 1 283 ? -1.415 4.096 -18.563 1.00 92.25 283 LYS A O 1
ATOM 2348 N N . LEU A 1 284 ? -3.437 3.421 -19.288 1.00 93.69 284 LEU A N 1
ATOM 2349 C CA . LEU A 1 284 ? -2.997 2.190 -19.945 1.00 93.69 284 LEU A CA 1
ATOM 2350 C C . LEU A 1 284 ? -3.712 2.019 -21.284 1.00 93.69 284 LEU A C 1
ATOM 2352 O O . LEU A 1 284 ? -4.878 2.372 -21.444 1.00 93.69 284 LEU A O 1
ATOM 2356 N N . THR A 1 285 ? -3.022 1.423 -22.251 1.00 93.88 285 THR A N 1
ATOM 2357 C CA . THR A 1 285 ? -3.643 0.939 -23.487 1.00 93.88 285 THR A CA 1
ATOM 2358 C C . THR A 1 285 ? -3.571 -0.578 -23.496 1.00 93.88 285 THR A C 1
ATOM 2360 O O . THR A 1 285 ? -2.484 -1.143 -23.451 1.00 93.88 285 THR A O 1
ATOM 2363 N N . ILE A 1 286 ? -4.726 -1.231 -23.571 1.00 94.94 286 ILE A N 1
ATOM 2364 C CA . ILE A 1 286 ? -4.859 -2.685 -23.548 1.00 94.94 286 ILE A CA 1
ATOM 2365 C C . ILE A 1 286 ? -5.445 -3.129 -24.886 1.00 94.94 286 ILE A C 1
ATOM 2367 O O . ILE A 1 286 ? -6.538 -2.713 -25.274 1.00 94.94 286 ILE A O 1
ATOM 2371 N N . TYR A 1 287 ? -4.729 -3.993 -25.598 1.00 94.25 287 TYR A N 1
ATOM 2372 C CA . TYR A 1 287 ? -5.272 -4.675 -26.768 1.00 94.25 287 TYR A CA 1
ATOM 2373 C C . TYR A 1 287 ? -5.929 -5.972 -26.300 1.00 94.25 287 TYR A C 1
ATOM 2375 O O . TYR A 1 287 ? -5.247 -6.902 -25.878 1.00 94.25 287 TYR A O 1
ATOM 2383 N N . VAL A 1 288 ? -7.258 -6.008 -26.325 1.00 93.00 288 VAL A N 1
ATOM 2384 C CA . VAL A 1 288 ? -8.054 -7.139 -25.843 1.00 93.00 288 VAL A CA 1
ATOM 2385 C C . VAL A 1 288 ? -7.844 -8.334 -26.763 1.00 93.00 288 VAL A C 1
ATOM 2387 O O . VAL A 1 288 ? -7.892 -8.213 -27.992 1.00 93.00 288 VAL A O 1
ATOM 2390 N N . SER A 1 289 ? -7.618 -9.488 -26.151 1.00 94.19 289 SER A N 1
ATOM 2391 C CA . SER A 1 289 ? -7.317 -10.745 -26.819 1.00 94.19 289 SER A CA 1
ATOM 2392 C C . SER A 1 289 ? -7.711 -11.927 -25.930 1.00 94.19 289 SER A C 1
ATOM 2394 O O . SER A 1 289 ? -7.813 -11.763 -24.712 1.00 94.19 289 SER A O 1
ATOM 2396 N N . PRO A 1 290 ? -7.850 -13.141 -26.483 1.00 93.38 290 PRO A N 1
ATOM 2397 C CA . PRO A 1 290 ? -8.054 -14.330 -25.661 1.00 93.38 290 PRO A CA 1
ATOM 2398 C C . PRO A 1 290 ? -6.942 -14.547 -24.619 1.00 93.38 290 PRO A C 1
ATOM 2400 O O . PRO A 1 290 ? -7.211 -15.079 -23.548 1.00 93.38 290 PRO A O 1
ATOM 2403 N N . GLN A 1 291 ? -5.706 -14.103 -24.893 1.00 93.19 291 GLN A N 1
ATOM 2404 C CA . GLN A 1 291 ? -4.562 -14.293 -23.993 1.00 93.19 291 GLN A CA 1
ATOM 2405 C C . GLN A 1 291 ? -4.621 -13.441 -22.716 1.00 93.19 291 GLN A C 1
ATOM 2407 O O . GLN A 1 291 ? -4.041 -13.834 -21.708 1.00 93.19 291 GLN A O 1
ATOM 2412 N N . ASN A 1 292 ? -5.281 -12.278 -22.745 1.00 94.62 292 ASN A N 1
ATOM 2413 C CA . ASN A 1 292 ? -5.372 -11.371 -21.592 1.00 94.62 292 ASN A CA 1
ATOM 2414 C C . ASN A 1 292 ? -6.792 -11.192 -21.039 1.00 94.62 292 ASN A C 1
ATOM 2416 O O . ASN A 1 292 ? -6.984 -10.464 -20.063 1.00 94.62 292 ASN A O 1
ATOM 2420 N N . GLN A 1 293 ? -7.772 -11.881 -21.624 1.00 93.88 293 GLN A N 1
ATOM 2421 C CA . GLN A 1 293 ? -9.174 -11.820 -21.227 1.00 93.88 293 GLN A CA 1
ATOM 2422 C C . GLN A 1 293 ? -9.389 -12.201 -19.752 1.00 93.88 293 GLN A C 1
ATOM 2424 O O . GLN A 1 293 ? -10.104 -11.497 -19.040 1.00 93.88 293 GLN A O 1
ATOM 2429 N N . SER A 1 294 ? -8.716 -13.248 -19.265 1.00 94.62 294 SER A N 1
ATOM 2430 C CA . SER A 1 294 ? -8.853 -13.722 -17.879 1.00 94.62 294 SER A CA 1
ATOM 2431 C C . SER A 1 294 ? -8.452 -12.668 -16.841 1.00 94.62 294 SER A C 1
ATOM 2433 O O . SER A 1 294 ? -9.093 -12.542 -15.800 1.00 94.62 294 SER A O 1
ATOM 2435 N N . PHE A 1 295 ? -7.434 -11.851 -17.129 1.00 95.56 295 PHE A N 1
ATOM 2436 C CA . PHE A 1 295 ? -7.023 -10.761 -16.239 1.00 95.56 295 PHE A CA 1
ATOM 2437 C C . PHE A 1 295 ? -8.070 -9.643 -16.188 1.00 95.56 295 PHE A C 1
ATOM 2439 O O . PHE A 1 295 ? -8.342 -9.099 -15.120 1.00 95.56 295 PHE A O 1
ATOM 2446 N N . LEU A 1 296 ? -8.702 -9.325 -17.322 1.00 95.44 296 LEU A N 1
ATOM 2447 C CA . LEU A 1 296 ? -9.782 -8.336 -17.372 1.00 95.44 296 LEU A CA 1
ATOM 2448 C C . LEU A 1 296 ? -11.029 -8.815 -16.621 1.00 95.44 296 LEU A C 1
ATOM 2450 O O . LEU A 1 296 ? -11.695 -8.018 -15.961 1.00 95.44 296 LEU A O 1
ATOM 2454 N N . GLU A 1 297 ? -11.347 -10.104 -16.709 1.00 95.31 297 GLU A N 1
ATOM 2455 C CA . GLU A 1 297 ? -12.448 -10.718 -15.963 1.00 95.31 297 GLU A CA 1
ATOM 2456 C C . GLU A 1 297 ? -12.180 -10.698 -14.461 1.00 95.31 297 GLU A C 1
ATOM 2458 O O . GLU A 1 297 ? -13.049 -10.292 -13.691 1.00 95.31 297 GLU A O 1
ATOM 2463 N N . MET A 1 298 ? -10.955 -11.020 -14.048 1.00 95.12 298 MET A N 1
ATOM 2464 C CA . MET A 1 298 ? -10.566 -10.984 -12.643 1.00 95.12 298 MET A CA 1
ATOM 2465 C C . MET A 1 298 ? -10.593 -9.566 -12.060 1.00 95.12 298 MET A C 1
ATOM 2467 O O . MET A 1 298 ? -11.104 -9.354 -10.961 1.00 95.12 298 MET A O 1
ATOM 2471 N N . PHE A 1 299 ? -10.122 -8.569 -12.819 1.00 95.50 299 PHE A N 1
ATOM 2472 C CA . PHE A 1 299 ? -10.262 -7.160 -12.448 1.00 95.50 299 PHE A CA 1
ATOM 2473 C C . PHE A 1 299 ? -11.728 -6.790 -12.173 1.00 95.50 299 PHE A C 1
ATOM 2475 O O . PHE A 1 299 ? -12.035 -6.190 -11.141 1.00 95.50 299 PHE A O 1
ATOM 2482 N N . LYS A 1 300 ? -12.642 -7.176 -13.073 1.00 95.38 300 LYS A N 1
ATOM 2483 C CA . LYS A 1 300 ? -14.079 -6.905 -12.923 1.00 95.38 300 LYS A CA 1
ATOM 2484 C C . LYS A 1 300 ? -14.677 -7.635 -11.723 1.00 95.38 300 LYS A C 1
ATOM 2486 O O . LYS A 1 300 ? -15.436 -7.022 -10.981 1.00 95.38 300 LYS A O 1
ATOM 2491 N N . ALA A 1 301 ? -14.322 -8.903 -11.522 1.00 95.12 301 ALA A N 1
ATOM 2492 C CA . ALA A 1 301 ? -14.815 -9.708 -10.409 1.00 95.12 301 ALA A CA 1
ATOM 2493 C C . ALA A 1 301 ? -14.436 -9.091 -9.055 1.00 95.12 301 ALA A C 1
ATOM 2495 O O . ALA A 1 301 ? -15.306 -8.889 -8.212 1.00 95.12 301 ALA A O 1
ATOM 2496 N N . ILE A 1 302 ? -13.167 -8.700 -8.880 1.00 95.06 302 ILE A N 1
ATOM 2497 C CA . ILE A 1 302 ? -12.702 -8.048 -7.647 1.00 95.06 302 ILE A CA 1
ATOM 2498 C C . ILE A 1 302 ? -13.436 -6.725 -7.430 1.00 95.06 302 ILE A C 1
ATOM 2500 O O . ILE A 1 302 ? -13.933 -6.471 -6.336 1.00 95.06 302 ILE A O 1
ATOM 2504 N N . ARG A 1 303 ? -13.548 -5.887 -8.467 1.00 93.19 303 ARG A N 1
ATOM 2505 C CA . ARG A 1 303 ? -14.246 -4.596 -8.371 1.00 93.19 303 ARG A CA 1
ATOM 2506 C C . ARG A 1 303 ? -15.721 -4.758 -7.995 1.00 93.19 303 ARG A C 1
ATOM 2508 O O . ARG A 1 303 ? -16.205 -3.959 -7.204 1.00 93.19 303 ARG A O 1
ATOM 2515 N N . ALA A 1 304 ? -16.397 -5.767 -8.543 1.00 93.62 304 ALA A N 1
ATOM 2516 C CA . ALA A 1 304 ? -17.804 -6.044 -8.268 1.00 93.62 304 ALA A CA 1
ATOM 2517 C C . ALA A 1 304 ? -18.030 -6.603 -6.856 1.00 93.62 304 ALA A C 1
ATOM 2519 O O . ALA A 1 304 ? -18.964 -6.177 -6.190 1.00 93.62 304 ALA A O 1
ATOM 2520 N N . TYR A 1 305 ? -17.176 -7.521 -6.392 1.00 92.50 305 TYR A N 1
ATOM 2521 C CA . TYR A 1 305 ? -17.258 -8.072 -5.033 1.00 92.50 305 TYR A CA 1
ATOM 2522 C C . TYR A 1 305 ? -16.980 -7.010 -3.958 1.00 92.50 305 TYR A C 1
ATOM 2524 O O . TYR A 1 305 ? -17.583 -7.024 -2.896 1.00 92.50 305 TYR A O 1
ATOM 2532 N N . ASN A 1 306 ? -16.091 -6.056 -4.253 1.00 91.38 306 ASN A N 1
ATOM 2533 C CA . ASN A 1 306 ? -15.701 -4.977 -3.340 1.00 91.38 306 ASN A CA 1
ATOM 2534 C C . ASN A 1 306 ? -16.485 -3.671 -3.593 1.00 91.38 306 ASN A C 1
ATOM 2536 O O . ASN A 1 306 ? -15.989 -2.574 -3.310 1.00 91.38 306 ASN A O 1
ATOM 2540 N N . ASP A 1 307 ? -17.671 -3.740 -4.201 1.00 88.81 307 ASP A N 1
ATOM 2541 C CA . ASP A 1 307 ? -18.523 -2.563 -4.388 1.00 88.81 307 ASP A CA 1
ATOM 2542 C C . ASP A 1 307 ? -19.131 -2.139 -3.041 1.00 88.81 307 ASP A C 1
ATOM 2544 O O . ASP A 1 307 ? -19.634 -2.970 -2.289 1.00 88.81 307 ASP A O 1
ATOM 2548 N N . TYR A 1 308 ? -19.105 -0.835 -2.745 1.00 82.56 308 TYR A N 1
ATOM 2549 C CA . TYR A 1 308 ? -19.665 -0.302 -1.498 1.00 82.56 308 TYR A CA 1
ATOM 2550 C C . TYR A 1 308 ? -21.152 -0.602 -1.345 1.00 82.56 308 TYR A C 1
ATOM 2552 O O . TYR A 1 308 ? -21.608 -0.806 -0.226 1.00 82.56 308 TYR A O 1
ATOM 2560 N N . SER A 1 309 ? -21.865 -0.730 -2.463 1.00 81.50 309 SER A N 1
ATOM 2561 C CA . SER A 1 309 ? -23.301 -1.016 -2.475 1.00 81.50 309 SER A CA 1
ATOM 2562 C C . SER A 1 309 ? -23.658 -2.418 -1.995 1.00 81.50 309 SER A C 1
ATOM 2564 O O . SER A 1 309 ? -24.827 -2.699 -1.740 1.00 81.50 309 SER A O 1
ATOM 2566 N N . GLN A 1 310 ? -22.668 -3.304 -1.859 1.00 78.12 310 GLN A N 1
ATOM 2567 C CA . GLN A 1 310 ? -22.852 -4.634 -1.279 1.00 78.12 310 GLN A CA 1
ATOM 2568 C C . GLN A 1 310 ? -22.598 -4.665 0.232 1.00 78.12 310 GLN A C 1
ATOM 2570 O O . GLN A 1 310 ? -22.774 -5.708 0.860 1.00 78.12 310 GLN A O 1
ATOM 2575 N N . SER A 1 311 ? -22.200 -3.535 0.817 1.00 76.81 311 SER A N 1
ATOM 2576 C CA . SER A 1 311 ? -21.973 -3.412 2.248 1.00 76.81 311 SER A CA 1
ATOM 2577 C C . SER A 1 311 ? -23.275 -3.442 3.044 1.00 76.81 311 SER A C 1
ATOM 2579 O O . SER A 1 311 ? -24.234 -2.740 2.731 1.00 76.81 311 SER A O 1
ATOM 2581 N N . TYR A 1 312 ? -23.288 -4.219 4.121 1.00 74.38 312 TYR A N 1
ATOM 2582 C CA . TYR A 1 312 ? -24.354 -4.255 5.118 1.00 74.38 312 TYR A CA 1
ATOM 2583 C C . TYR A 1 312 ? -24.135 -3.239 6.250 1.00 74.38 312 TYR A C 1
ATOM 2585 O O . TYR A 1 312 ? -25.099 -2.786 6.867 1.00 74.38 312 TYR A O 1
ATOM 2593 N N . LEU A 1 313 ? -22.877 -2.912 6.559 1.00 69.00 313 LEU A N 1
ATOM 2594 C CA . LEU A 1 313 ? -22.468 -2.092 7.700 1.00 69.00 313 LEU A CA 1
ATOM 2595 C C . LEU A 1 313 ? -22.109 -0.649 7.320 1.00 69.00 313 LEU A C 1
ATOM 2597 O O . LEU A 1 313 ? -22.026 0.198 8.214 1.00 69.00 313 LEU A O 1
ATOM 2601 N N . ILE A 1 314 ? -21.904 -0.337 6.035 1.00 64.81 314 ILE A N 1
ATOM 2602 C CA . ILE A 1 314 ? -21.604 1.020 5.559 1.00 64.81 314 ILE A CA 1
ATOM 2603 C C . ILE A 1 314 ? -22.922 1.744 5.223 1.00 64.81 314 ILE A C 1
ATOM 2605 O O . ILE A 1 314 ? -23.638 1.339 4.313 1.00 64.81 314 ILE A O 1
ATOM 2609 N N . PRO A 1 315 ? -23.257 2.848 5.919 1.00 59.06 315 PRO A N 1
ATOM 2610 C CA . PRO A 1 315 ? -24.442 3.648 5.611 1.00 59.06 315 PRO A CA 1
ATOM 2611 C C . PRO A 1 315 ? -24.412 4.237 4.189 1.00 59.06 315 PRO A C 1
ATOM 2613 O O . PRO A 1 315 ? -23.391 4.792 3.782 1.00 59.06 315 PRO A O 1
ATOM 2616 N N . GLU A 1 316 ? -25.555 4.252 3.491 1.00 56.28 316 GLU A N 1
ATOM 2617 C CA . GLU A 1 316 ? -25.721 4.829 2.135 1.00 56.28 316 GLU A CA 1
ATOM 2618 C C . GLU A 1 316 ? -25.208 6.283 2.003 1.00 56.28 316 GLU A C 1
ATOM 2620 O O . GLU A 1 316 ? -24.770 6.724 0.939 1.00 56.28 316 GLU A O 1
ATOM 2625 N N . GLU A 1 317 ? -25.229 7.069 3.086 1.00 53.22 317 GLU A N 1
ATOM 2626 C CA . GLU A 1 317 ? -24.716 8.449 3.091 1.00 53.22 317 GLU A CA 1
ATOM 2627 C C . GLU A 1 317 ? -23.187 8.540 2.936 1.00 53.22 317 GLU A C 1
ATOM 2629 O O . GLU A 1 317 ? -22.675 9.544 2.430 1.00 53.22 317 GLU A O 1
ATOM 2634 N N . LEU A 1 318 ? -22.444 7.508 3.348 1.00 49.22 318 LEU A N 1
ATOM 26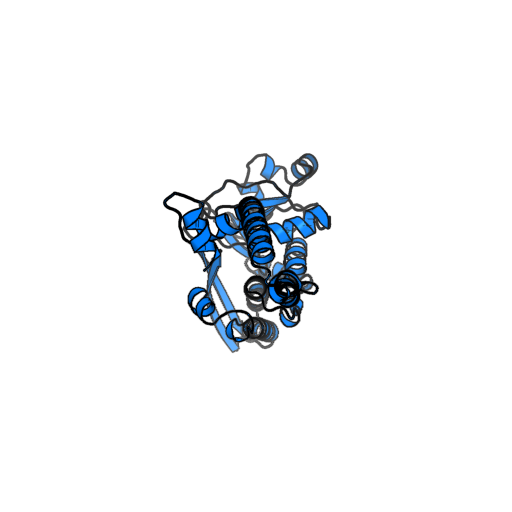35 C CA . LEU A 1 318 ? -20.995 7.433 3.145 1.00 49.22 318 LEU A CA 1
ATOM 2636 C C . LEU A 1 318 ? -20.651 7.056 1.699 1.00 49.22 318 LEU A C 1
ATOM 2638 O O . LEU A 1 318 ? -19.671 7.579 1.174 1.00 49.22 318 LEU A O 1
ATOM 2642 N N . GLU A 1 319 ? -21.487 6.273 1.009 1.00 48.69 319 GLU A N 1
ATOM 2643 C CA . GLU A 1 319 ? -21.277 5.942 -0.410 1.00 48.69 319 GLU A CA 1
ATOM 2644 C C . GLU A 1 319 ? -21.238 7.181 -1.313 1.00 48.69 319 GLU A C 1
ATOM 2646 O O . GLU A 1 319 ? -20.448 7.249 -2.257 1.00 48.69 319 GLU A O 1
ATOM 2651 N N . LYS A 1 320 ? -22.073 8.186 -1.016 1.00 44.25 320 LYS A N 1
ATOM 2652 C CA . LYS A 1 320 ? -22.165 9.429 -1.801 1.00 44.25 320 LYS A CA 1
ATOM 2653 C C . LYS A 1 320 ? -20.934 10.328 -1.679 1.00 44.25 320 LYS A C 1
ATOM 2655 O O . LYS A 1 320 ? -20.749 11.185 -2.532 1.00 44.25 320 LYS A O 1
ATOM 2660 N N . ASN A 1 321 ? -20.127 10.153 -0.631 1.00 42.19 321 ASN A N 1
ATOM 2661 C CA . ASN A 1 321 ? -18.926 10.957 -0.382 1.00 42.19 321 ASN A CA 1
ATOM 2662 C C . ASN A 1 321 ? -17.625 10.254 -0.815 1.00 42.19 321 ASN A C 1
ATOM 2664 O O . ASN A 1 321 ? -16.559 10.863 -0.740 1.00 42.19 321 ASN A O 1
ATOM 2668 N N . VAL A 1 322 ? -17.704 8.979 -1.218 1.00 45.34 322 VAL A N 1
ATOM 2669 C CA . VAL A 1 322 ? -16.553 8.158 -1.642 1.00 45.34 322 VAL A CA 1
ATOM 2670 C C . VAL A 1 322 ? -16.514 7.958 -3.169 1.00 45.34 322 VAL A C 1
ATOM 2672 O O . VAL A 1 322 ? -15.441 7.712 -3.716 1.00 45.34 322 VAL A O 1
ATOM 2675 N N . LYS A 1 323 ? -17.650 8.103 -3.870 1.00 35.00 323 LYS A N 1
ATOM 2676 C CA . LYS A 1 323 ? -17.699 8.260 -5.339 1.00 35.00 323 LYS A CA 1
ATOM 2677 C C . LYS A 1 323 ? -17.252 9.660 -5.751 1.00 35.00 323 LYS A C 1
ATOM 2679 O O . LYS A 1 323 ? -16.547 9.761 -6.782 1.00 35.00 323 LYS A O 1
#

Secondary structure (DSSP, 8-state):
-HHHHHHHHH--S---HHHHHHHHHHSHHHHHHHHHHHHHHHHHHHHHHHHHTT-HHHHHHHHHHHHHHHHHHHHHHHHHT--TT--HHHHHHHHHHHHSPTT-EEEEEHHHHHHHHHIIIIIS-TTTTSEEEEES-TT----B--S--SHHHHHHH-HHHHTT-HHHHHHTT-EEESSPPPTTSTTTTTEEEEEETTEEEEEETT----HHHHHHHHHHHHTT--GGGGGT-----HHHHHHHHHHHHHHHHHHHHS--SS--EEEEEEEEEEETTEEEEEEEEEEE-TTTHHHHHHHHHHHHHT-GGG-SSS-HHHHHHH-

Organism: NCBI:txid432331

pLDDT: mean 85.27, std 12.04, range [35.0, 97.0]

Foldseek 3Di:
DVQLVVLVVVDPDDDDSVRSNVCSVVVVPVVVVVVVVVVVVVVVVVLVVCVVVVVVCCNVPVVVCVVVVVVVVVVVVCVQPPQVLQCLLQQLLQLVLQLADFQAEEEEEAPLNVVSVCCCCVVVVHRLSYFYWYDDDQLDPPIDRSSCPPVVSSCVSPVCVVVVNVQVNQQVQRYKYLDADDPSHPCNVAWDWDDQLLIITTHGPPDPDDVLVSLVSLVVSVVSHDLVSLLPSPHQDPSSLLSSLSNLSSLVSNQQSDDDPDFDDKDWDFAWDDDDPDTHTDTGIGRDDPVSVVSVVSSVSSNVSSDNVPHPPDDPVVNVVVD

InterPro domains:
  IPR052724 Glycosyltransferase 117 domain-containing protein [PTHR16214] (24-204)
  IPR060492 TMEM260-associated domain 2 [PF28495] (93-159)

Sequence (323 aa):
MHSIILAKITLSGPFTIGMLYVAANQYFLPALAFFSIISSLGIYYSFIFIKNQKMEFTYKVVPKILIAFPLVFLIGRLNETNNFNNWVPYYHGKDLLAITPVSSIFSTYGDNHTFELWYVKILGRFRDDICHLTSHYYNSTNWRIEGCKPKDVYKNNIPEFFQGNLQSIMEKKRFLSSVNLAPEHPFYNFVKIKPLLYAFFWLKKDDNIPEEWFDNLNISKFKFLTPEVCLNHNTDDIFTFEMCKFFSNSYLVMASSIKPVIRLNKLVVDADISYGSFKAPFKLTIYVSPQNQSFLEMFKAIRAYNDYSQSYLIPEELEKNVK

Mean predicted aligned error: 8.78 Å

Solvent-accessible surface area (backbone atoms only — not comparable to full-atom values): 18042 Å² total; per-residue (Å²): 112,69,49,48,58,50,20,62,74,75,46,93,71,100,67,54,73,67,54,29,43,50,48,29,64,72,58,31,66,66,55,51,52,53,51,49,52,55,52,49,50,51,54,51,53,51,44,53,53,42,50,75,68,65,42,63,65,56,61,70,46,50,63,56,48,67,58,49,54,59,55,61,52,46,57,56,52,51,59,77,66,58,56,89,68,52,51,50,55,57,48,55,24,46,27,53,57,63,56,48,63,86,48,19,36,39,37,23,60,42,65,81,55,34,51,34,36,45,44,38,30,69,75,62,59,45,64,77,60,39,32,34,32,39,25,82,48,80,69,53,90,73,64,41,72,78,47,41,71,67,52,72,63,44,42,72,64,37,43,45,60,79,73,68,36,61,65,61,32,18,73,68,66,27,32,34,22,64,61,69,69,27,85,73,24,85,54,41,91,58,42,34,77,45,70,48,45,60,34,24,37,41,27,44,60,85,64,79,74,58,68,66,59,50,25,54,47,34,64,72,38,50,83,54,59,69,70,69,43,50,76,65,37,92,68,74,46,69,69,59,30,53,50,39,52,51,54,35,43,22,28,56,43,51,23,41,43,50,82,60,96,55,73,77,45,80,48,73,46,80,46,67,49,74,60,88,95,46,62,16,73,46,75,49,66,27,52,42,24,87,92,34,43,65,35,54,51,50,32,49,51,41,47,61,69,43,34,72,89,74,40,87,75,58,58,74,76,58,55,74,76,72,110